Protein 1CKE (pdb70)

B-factor: mean 33.52, std 17.36, range [10.02, 99.0]

GO terms:
  GO:0097216 guanosine tetraphosphate binding (F, IDA)
  GO:0005829 cytosol (C, IDA)
  GO:0015949 nucleobase-containing small molecule interconversion (P, IDA)
  GO:0036430 CMP kinase activity (F, IDA)
  GO:0036431 dCMP kinase activity (F, IDA)
  GO:0010165 response to X-ray (P, IMP)

InterPro domains:
  IPR003136 Cytidylate kinase [MF_00238] (6-224)
  IPR003136 Cytidylate kinase [TIGR00017] (6-219)
  IPR011994 Cytidylate kinase domain [PF02224] (8-221)
  IPR011994 Cytidylate kinase domain [cd02020] (7-205)
  IPR027417 P-loop containing nucleoside triphosphate hydrolase [G3DSA:3.40.50.300] (1-227)
  IPR027417 P-loop containing nucleoside triphosphate hydrolase [SSF52540] (6-224)

Secondary structure (D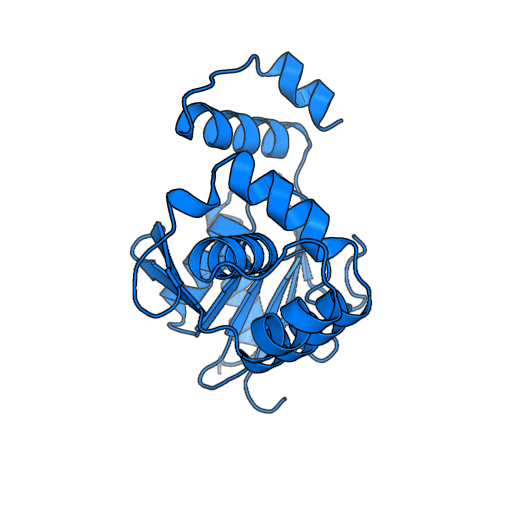SSP, 8-state):
--S-EEEEE--TTSSHHHHHHHHHHHHT-EEEEHHHHHHHHHHHHHHHT--TT-HHHHHHHHHT--EEEEEETTEEEEEETTEE-HHHHTSHHHHHHHHHHTT-HHHHHHHHHHHHTT--TT-EEEEESSIIIII-TT-SEEEEEE--HHHHHHHHHHHHHHHT----HHHHHHHH-----TTPEEEETTTS-HHHHHHHHHHHHHHHHS--

Radius of gyration: 17.31 Å; Cα contacts (8 Å, |Δi|>4): 361; chains: 1; bounding box: 52×32×46 Å

Organism: Escherichia coli (strain K12) (NCBI:txid83333)

Nearest PDB structures (foldseek):
  1cke-assembly1_A  TM=1.005E+00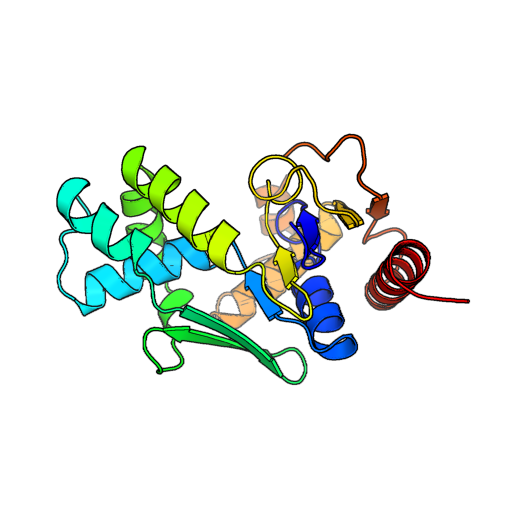  e=1.345E-40  Escherichia coli
  2fem-assembly1_A  TM=1.004E+00  e=5.948E-39  Escherichia coli
  4e22-assembly1_A  TM=9.828E-01  e=2.338E-33  Yersinia pseudotuberculosis YPIII
  1kdp-assembly1_A  TM=8.442E-01  e=4.313E-34  Escherichia coli
  2feo-assembly1_A  TM=8.405E-01  e=3.727E-31  Escherichia coli

Solvent-accessible surface area: 10949 Å² total; per-residue (Å²): 98,166,8,31,0,0,1,0,10,0,20,81,14,0,5,26,37,62,0,3,47,30,0,7,64,52,58,141,45,67,10,0,35,18,53,12,0,52,77,0,0,0,6,0,0,71,86,94,169,32,90,19,67,34,39,98,45,0,31,68,30,0,48,145,5,80,6,147,13,48,17,69,131,33,98,50,74,3,17,4,71,57,120,81,8,33,57,76,11,98,62,117,120,3,14,89,8,8,76,96,0,30,70,49,85,105,0,106,78,2,0,45,139,45,13,100,61,18,39,95,127,70,0,0,0,0,11,6,140,61,0,1,58,74,7,5,74,82,6,64,0,12,2,17,0,57,12,43,30,90,61,51,0,84,43,87,37,80,70,38,82,103,89,60,148,98,33,66,68,124,162,1,29,73,128,46,170,84,108,62,16,119,86,24,51,92,14,44,5,56,103,33,42,42,114,84,0,31,94,101,0,42,73,61,5,91,99,112,68,74,94,162

CATH classification: 3.40.50.300

Structure (mmCIF, N/CA/C/O backbone):
data_1CKE
#
_entry.id   1CKE
#
_cell.length_a   82.721
_cell.length_b   82.721
_cell.length_c   61.077
_cell.angle_alpha   90.00
_cell.angle_beta   90.00
_cell.angle_gamma   120.00
#
_symmetry.space_group_name_H-M   'P 63'
#
loop_
_entity.id
_entity.type
_entity.pdbx_description
1 polymer 'PROTEIN (CYTIDINE MONOPHOSPHATE KINASE)'
2 non-polymer 'SULFATE ION'
3 water water
#
loop_
_atom_site.group_PDB
_atom_site.id
_atom_site.type_symbol
_atom_site.label_atom_id
_atom_site.label_alt_id
_atom_site.label_comp_id
_atom_site.label_asym_id
_atom_site.label_entity_id
_atom_site.label_seq_id
_atom_site.pdbx_PDB_ins_code
_atom_site.Cartn_x
_atom_site.Cartn_y
_atom_site.Cartn_z
_atom_site.occupancy
_atom_site.B_iso_or_equiv
_atom_site.auth_seq_id
_atom_site.auth_comp_id
_atom_site.auth_asym_id
_atom_site.auth_atom_id
_atom_site.pdbx_PDB_model_num
ATOM 1 N N . ALA A 1 3 ? 3.493 28.579 48.985 1.00 83.65 3 ALA A N 1
ATOM 2 C CA . ALA A 1 3 ? 4.533 27.677 49.431 1.00 74.65 3 ALA A CA 1
ATOM 3 C C . ALA A 1 3 ? 4.451 26.418 50.382 1.00 69.65 3 ALA A C 1
ATOM 4 O O . ALA A 1 3 ? 3.468 25.718 50.614 1.00 71.4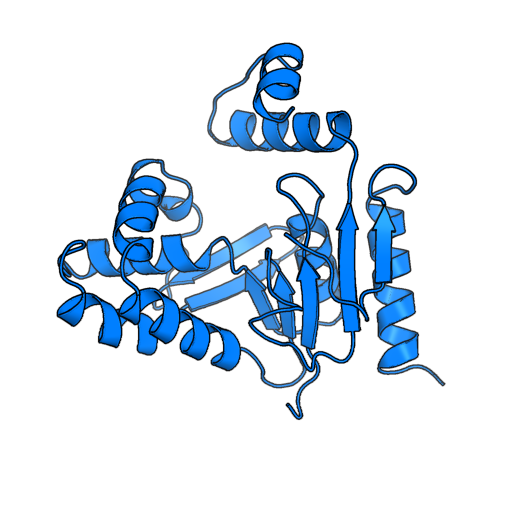2 3 ALA A O 1
ATOM 6 N N . ILE A 1 4 ? 5.719 25.928 50.142 1.00 63.51 4 ILE A N 1
ATOM 7 C CA . ILE A 1 4 ? 6.682 24.964 50.692 1.00 52.08 4 ILE A CA 1
ATOM 8 C C . ILE A 1 4 ? 7.190 24.307 49.411 1.00 36.56 4 ILE A C 1
ATOM 9 O O . ILE A 1 4 ? 8.331 24.506 49.092 1.00 31.28 4 ILE A O 1
ATOM 14 N N . ALA A 1 5 ? 6.299 23.691 48.623 1.00 25.96 5 ALA A N 1
ATOM 15 C CA . ALA A 1 5 ? 6.696 23.000 47.396 1.00 23.34 5 ALA A CA 1
ATOM 16 C C . ALA A 1 5 ? 7.165 24.024 46.325 1.00 19.70 5 ALA A C 1
ATOM 17 O O . ALA A 1 5 ? 6.578 25.112 46.198 1.00 22.86 5 ALA A O 1
ATOM 19 N N . PRO A 1 6 ? 8.304 23.780 45.655 1.00 22.55 6 PRO A N 1
ATOM 20 C CA . PRO A 1 6 ? 8.799 24.708 44.626 1.00 20.64 6 PRO A CA 1
ATOM 21 C C . PRO A 1 6 ? 7.940 24.764 43.386 1.00 24.38 6 PRO A C 1
ATOM 22 O O . PRO A 1 6 ? 7.373 23.763 42.959 1.00 27.52 6 PRO A O 1
ATOM 26 N N . VAL A 1 7 ? 7.807 25.965 42.866 1.00 22.40 7 VAL A N 1
ATOM 27 C CA . VAL A 1 7 ? 7.079 26.176 41.635 1.00 17.68 7 VAL A CA 1
ATOM 28 C C . VAL A 1 7 ? 8.012 26.923 40.658 1.00 20.10 7 VAL A C 1
ATOM 29 O O . VAL A 1 7 ? 8.730 27.878 41.043 1.00 17.91 7 VAL A O 1
ATOM 33 N N . ILE A 1 8 ? 8.039 26.471 39.408 1.00 15.90 8 ILE A N 1
ATOM 34 C CA . ILE A 1 8 ? 8.784 27.156 38.377 1.00 14.20 8 ILE A CA 1
ATOM 35 C C . ILE A 1 8 ? 7.665 27.713 37.466 1.00 14.87 8 ILE A C 1
ATOM 36 O O . ILE A 1 8 ? 6.810 26.949 37.021 1.00 14.26 8 ILE A O 1
ATOM 41 N N . THR A 1 9 ? 7.606 29.034 37.269 1.00 15.74 9 THR A N 1
ATOM 42 C CA . THR A 1 9 ? 6.559 29.665 36.411 1.00 15.22 9 THR A CA 1
ATOM 43 C C . THR A 1 9 ? 7.140 30.026 35.041 1.00 16.19 9 THR A C 1
ATOM 44 O O . THR A 1 9 ? 8.301 30.446 34.953 1.00 15.89 9 THR A O 1
ATOM 48 N N . ILE A 1 10 ? 6.346 29.852 33.986 1.00 12.68 10 ILE A N 1
ATOM 49 C CA . ILE A 1 10 ? 6.809 30.162 32.626 1.00 15.27 10 ILE A CA 1
ATOM 50 C C . ILE A 1 10 ? 5.704 30.978 32.009 1.00 15.33 10 ILE A C 1
ATOM 51 O O . ILE A 1 10 ? 4.638 30.441 31.723 1.00 16.71 10 ILE A O 1
ATOM 56 N N . ASP A 1 11 ? 5.995 32.266 31.793 1.00 16.08 11 ASP A N 1
ATOM 57 C CA . ASP A 1 11 ? 5.045 33.209 31.198 1.00 14.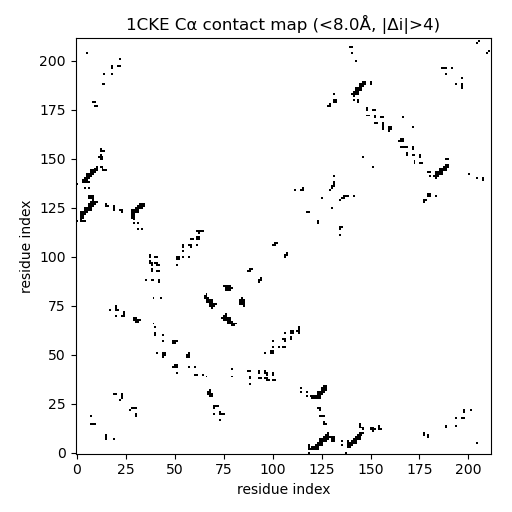24 11 ASP A CA 1
ATOM 58 C C . ASP A 1 11 ? 5.580 33.731 29.890 1.00 14.71 11 ASP A C 1
ATOM 59 O O . ASP A 1 11 ? 6.790 33.741 29.690 1.00 13.74 11 ASP A O 1
ATOM 64 N N . GLY A 1 12 ? 4.691 34.203 29.027 1.00 14.97 12 GLY A N 1
ATOM 65 C CA . GLY A 1 12 ? 5.156 34.727 27.767 1.00 16.41 12 GLY A CA 1
ATOM 66 C C . GLY A 1 12 ? 4.030 34.778 26.772 1.00 17.35 12 GLY A C 1
ATOM 67 O O . GLY A 1 12 ? 3.006 34.134 26.929 1.00 17.21 12 GLY A O 1
ATOM 68 N N . PRO A 1 13 ? 4.260 35.456 25.646 1.00 20.03 13 PRO A N 1
ATOM 69 C CA . PRO A 1 13 ? 3.194 35.541 24.655 1.00 20.23 13 PRO A CA 1
ATOM 70 C C . PRO A 1 13 ? 2.943 34.204 23.965 1.00 22.69 13 PRO A C 1
ATOM 71 O O . PRO A 1 13 ? 3.709 33.231 24.108 1.00 21.67 13 PRO A O 1
ATOM 75 N N . SER A 1 14 ? 1.840 34.194 23.202 1.00 28.49 14 SER A N 1
ATOM 76 C CA . SER A 1 14 ? 1.379 33.067 22.387 1.00 29.12 14 SER A CA 1
ATOM 77 C C . SER A 1 14 ? 2.402 32.749 21.303 1.00 19.54 14 SER A C 1
ATOM 78 O O . SER A 1 14 ? 2.891 33.661 20.637 1.00 24.58 14 SER A O 1
ATOM 81 N N . GLY A 1 15 ? 2.716 31.476 21.141 1.00 18.80 15 GLY A N 1
ATOM 82 C CA . GLY A 1 15 ? 3.667 31.091 20.104 1.00 23.03 15 GLY A CA 1
ATOM 83 C C . GLY A 1 15 ? 5.125 31.265 20.463 1.00 25.50 15 GLY A C 1
ATOM 84 O O . GLY A 1 15 ? 5.961 31.079 19.612 1.00 22.61 15 GLY A O 1
ATOM 85 N N . ALA A 1 16 ? 5.442 31.508 21.743 1.00 25.23 16 ALA A N 1
ATOM 86 C CA . ALA A 1 16 ? 6.837 31.666 22.173 1.00 20.75 16 ALA A CA 1
ATOM 87 C C . ALA A 1 16 ? 7.554 30.327 22.477 1.00 19.16 16 ALA A C 1
ATOM 88 O O . ALA A 1 16 ? 8.776 30.284 22.556 1.00 20.69 16 ALA A O 1
ATOM 90 N N . GLY A 1 17 ? 6.802 29.231 22.583 1.00 17.73 17 GLY A N 1
ATOM 91 C CA . GLY A 1 17 ? 7.421 27.953 22.863 1.00 16.47 17 GLY A CA 1
ATOM 92 C C . GLY A 1 17 ? 7.259 27.549 24.335 1.00 19.39 17 GLY A C 1
ATOM 93 O O . GLY A 1 17 ? 7.904 26.586 24.777 1.00 20.74 17 GLY A O 1
ATOM 94 N N . LYS A 1 18 ? 6.423 28.262 25.096 1.00 16.50 18 LYS A N 1
ATOM 95 C CA . LYS A 1 18 ? 6.227 27.907 26.503 1.00 15.44 18 LYS A CA 1
ATOM 96 C C . LYS A 1 18 ? 5.784 26.471 26.660 1.00 19.41 18 LYS A C 1
ATOM 97 O O . LYS A 1 18 ? 6.246 25.767 27.567 1.00 16.08 18 LYS A O 1
ATOM 103 N N . GLY A 1 19 ? 4.884 26.007 25.784 1.00 20.18 19 GLY A N 1
ATOM 104 C CA . GLY A 1 19 ? 4.396 24.641 25.891 1.00 21.87 19 GLY A CA 1
ATOM 105 C C . GLY A 1 19 ? 5.509 23.623 25.821 1.00 24.18 19 GLY A C 1
ATOM 106 O O . GLY A 1 19 ? 5.658 22.719 26.669 1.00 21.58 19 GLY A O 1
ATOM 107 N N . THR A 1 20 ? 6.338 23.800 24.800 1.00 21.39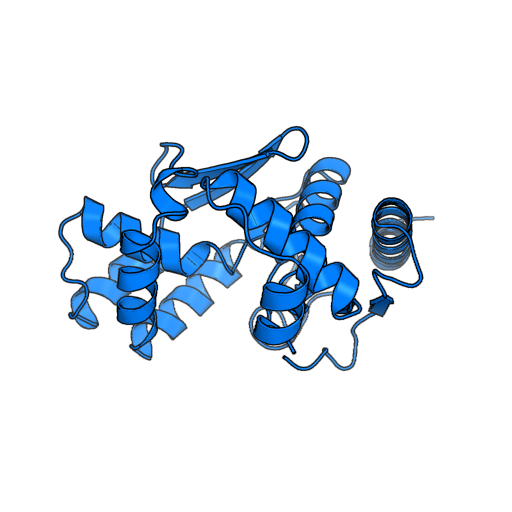 20 THR A N 1
ATOM 108 C CA . THR A 1 20 ? 7.453 22.907 24.579 1.00 23.53 20 THR A CA 1
ATOM 109 C C . THR A 1 20 ? 8.380 22.873 25.824 1.00 21.27 20 THR A C 1
ATOM 110 O O . THR A 1 20 ? 8.699 21.782 26.347 1.00 21.89 20 THR A O 1
ATOM 114 N N . LEU A 1 21 ? 8.709 24.068 26.330 1.00 20.53 21 LEU A N 1
ATOM 115 C CA . LEU A 1 21 ? 9.606 24.246 27.493 1.00 21.42 21 LEU A CA 1
ATOM 116 C C . LEU A 1 21 ? 8.999 23.583 28.715 1.00 18.23 21 LEU A C 1
ATOM 117 O O . LEU A 1 21 ? 9.663 22.811 29.378 1.00 22.66 21 LEU A O 1
ATOM 122 N N . CYS A 1 22 ? 7.760 23.930 29.012 1.00 18.71 22 CYS A N 1
ATOM 123 C CA . CYS A 1 22 ? 7.062 23.411 30.157 1.00 20.89 22 CYS A CA 1
ATOM 124 C C . CYS A 1 22 ? 6.997 21.892 30.104 1.00 24.14 22 CYS A C 1
ATOM 125 O O . CYS A 1 22 ? 7.287 21.220 31.111 1.00 21.17 22 CYS A O 1
ATOM 128 N N . LYS A 1 23 ? 6.731 21.317 28.934 1.00 23.48 23 LYS A N 1
ATOM 129 C CA . LYS A 1 23 ? 6.712 19.840 28.849 1.00 26.91 23 LYS A CA 1
ATOM 130 C C . LYS A 1 23 ? 8.096 19.235 29.073 1.00 22.78 23 LYS A C 1
ATOM 131 O O . LYS A 1 23 ? 8.221 18.262 29.813 1.00 23.65 23 LYS A O 1
ATOM 137 N N . ALA A 1 24 ? 9.132 19.814 28.471 1.00 22.44 24 ALA A N 1
ATOM 138 C CA . ALA A 1 24 ? 10.506 19.305 28.664 1.00 22.79 24 ALA A CA 1
ATOM 139 C C . ALA A 1 24 ? 10.944 19.366 30.132 1.00 23.65 24 ALA A C 1
ATOM 140 O O . ALA A 1 24 ? 11.533 18.435 30.646 1.00 21.38 24 ALA A O 1
ATOM 142 N N . MET A 1 25 ? 10.625 20.454 30.819 1.00 23.41 25 MET A N 1
ATOM 143 C CA . MET A 1 25 ? 10.994 20.599 32.234 1.00 19.98 25 MET A CA 1
ATOM 144 C C . MET A 1 25 ? 10.221 19.678 33.150 1.00 19.15 25 MET A C 1
ATOM 145 O O . MET A 1 25 ? 10.782 19.101 34.070 1.00 23.49 25 MET A O 1
ATOM 150 N N . ALA A 1 26 ? 8.936 19.498 32.910 1.00 18.44 26 ALA A N 1
ATOM 151 C CA . ALA A 1 26 ? 8.167 18.598 33.749 1.00 20.33 26 ALA A CA 1
ATOM 152 C C . ALA A 1 26 ? 8.642 17.132 33.553 1.00 23.67 26 ALA A C 1
ATOM 153 O O . ALA A 1 26 ? 8.650 16.338 34.505 1.00 23.16 26 ALA A O 1
ATOM 155 N N . GLU A 1 27 ? 9.058 16.778 32.339 1.00 23.10 27 GLU A N 1
ATOM 156 C CA . GLU A 1 27 ? 9.526 15.420 32.077 1.00 25.28 27 GLU A CA 1
ATOM 157 C C . GLU A 1 27 ? 10.925 15.193 32.668 1.00 27.26 27 GLU A C 1
ATOM 158 O O . GLU A 1 27 ? 11.149 14.182 33.335 1.00 30.20 27 GLU A O 1
ATOM 164 N N . ALA A 1 28 ? 11.822 16.158 32.469 1.00 25.04 28 ALA A N 1
ATOM 165 C CA . ALA A 1 28 ? 13.179 16.125 33.020 1.00 28.03 28 ALA A CA 1
ATOM 166 C C . ALA A 1 28 ? 13.155 16.018 34.573 1.00 31.09 28 ALA A C 1
ATOM 167 O O . ALA A 1 28 ? 13.777 15.136 35.173 1.00 34.44 28 ALA A O 1
ATOM 169 N N . LEU A 1 29 ? 12.349 16.834 35.228 1.00 28.29 29 LEU A N 1
ATOM 170 C CA . LEU A 1 29 ? 12.365 16.829 36.669 1.00 27.23 29 LEU A CA 1
ATOM 171 C C . LEU A 1 29 ? 11.413 15.895 37.297 1.00 27.35 29 LEU A C 1
ATOM 172 O O . LEU A 1 29 ? 11.475 15.684 38.509 1.00 25.72 29 LEU A O 1
ATOM 177 N N . GLN A 1 30 ? 10.493 15.402 36.478 1.00 24.13 30 GLN A N 1
ATOM 178 C CA . GLN A 1 30 ? 9.408 14.562 36.919 1.00 30.58 30 GLN A CA 1
ATOM 179 C C . GLN A 1 30 ? 8.550 15.251 37.990 1.00 29.64 30 GLN A C 1
ATOM 180 O O . GLN A 1 30 ? 8.161 14.625 39.002 1.00 28.53 30 GLN A O 1
ATOM 186 N N . TRP A 1 31 ? 8.142 16.499 37.710 1.00 24.23 31 TRP A N 1
ATOM 187 C CA . TRP A 1 31 ? 7.290 17.296 38.625 1.00 22.60 31 TRP A CA 1
ATOM 188 C C . TRP A 1 31 ? 5.864 17.411 38.077 1.00 22.22 31 TRP A C 1
ATOM 189 O O . TRP A 1 31 ? 5.582 17.012 36.965 1.00 25.31 31 TRP A O 1
ATOM 200 N N . HIS A 1 32 ? 4.968 17.987 38.841 1.00 19.85 32 HIS A N 1
ATOM 201 C CA . HIS A 1 32 ? 3.621 18.129 38.366 1.00 21.16 32 HIS A CA 1
ATOM 202 C C . HIS A 1 32 ? 3.588 19.219 37.324 1.00 20.59 32 HIS A C 1
ATOM 203 O O . HIS A 1 32 ? 4.435 20.102 37.332 1.00 18.83 32 HIS A O 1
ATOM 210 N N . LEU A 1 33 ? 2.550 19.202 36.489 1.00 21.25 33 LEU A N 1
ATOM 211 C CA . LEU A 1 33 ? 2.417 20.187 35.391 1.00 25.13 33 LEU A CA 1
ATOM 212 C C . LEU A 1 33 ? 1.076 20.932 35.381 1.00 18.12 33 LEU A C 1
ATOM 213 O O . LEU A 1 33 ? 0.021 20.296 35.611 1.00 15.98 33 LEU A O 1
ATOM 218 N N . LEU A 1 34 ? 1.096 22.252 35.176 1.00 13.07 34 LEU A N 1
ATOM 219 C CA . LEU A 1 34 ? -0.185 22.987 35.070 1.00 16.15 34 LEU A CA 1
ATOM 220 C C . LEU A 1 34 ? -0.132 23.880 33.789 1.00 16.54 34 LEU A C 1
ATOM 221 O O . LEU A 1 34 ? 0.796 24.696 33.601 1.00 13.57 34 LEU A O 1
ATOM 226 N N . ASP A 1 35 ? -1.146 23.738 32.938 1.00 18.30 35 ASP A N 1
ATOM 227 C CA . ASP A 1 35 ? -1.237 24.556 31.735 1.00 19.67 35 ASP A CA 1
ATOM 228 C C . ASP A 1 35 ? -2.419 25.480 31.960 1.00 19.82 35 ASP A C 1
ATOM 229 O O . ASP A 1 35 ? -3.574 25.061 31.782 1.00 17.33 35 ASP A O 1
ATOM 234 N N . SER A 1 36 ? -2.165 26.725 32.333 1.00 15.86 36 SER A N 1
ATOM 235 C CA . SER A 1 36 ? -3.257 27.596 32.615 1.00 15.69 36 SER A CA 1
ATOM 236 C C . SER A 1 36 ? -4.119 27.926 31.394 1.00 21.20 36 SER A C 1
ATOM 237 O O . SER A 1 36 ? -5.326 28.231 31.543 1.00 18.57 36 SER A O 1
ATOM 240 N N . GLY A 1 37 ? -3.515 27.864 30.199 1.00 21.96 37 GLY A N 1
ATOM 241 C CA . GLY A 1 37 ? -4.274 28.149 28.985 1.00 22.71 37 GLY A CA 1
ATOM 242 C C . GLY A 1 37 ? -5.366 27.104 28.751 1.00 25.87 37 GLY A C 1
ATOM 243 O O . GLY A 1 37 ? -6.488 27.467 28.375 1.00 35.95 37 GLY A O 1
ATOM 244 N N . ALA A 1 38 ? -5.075 25.836 29.052 1.00 17.65 38 ALA A N 1
ATOM 245 C CA . ALA A 1 38 ? -6.004 24.743 28.863 1.00 20.19 38 ALA A CA 1
ATOM 246 C C . ALA A 1 38 ? -7.135 24.730 29.908 1.00 31.73 38 ALA A C 1
ATOM 247 O O . ALA A 1 38 ? -8.272 24.282 29.592 1.00 25.01 38 ALA A O 1
ATOM 249 N N . ILE A 1 39 ? -6.844 25.271 31.118 1.00 35.38 39 ILE A N 1
ATOM 250 C CA . ILE A 1 39 ? -7.779 25.338 32.274 1.00 29.54 39 ILE A CA 1
ATOM 251 C C . ILE A 1 39 ? -9.217 25.824 32.029 1.00 22.51 39 ILE A C 1
ATOM 252 O O . ILE A 1 39 ? -10.183 25.196 32.548 1.00 21.71 39 ILE A O 1
ATOM 257 N N . TYR A 1 40 ? -9.391 26.936 31.303 1.00 21.67 40 TYR A N 1
ATOM 258 C CA . TYR A 1 40 ? -10.741 27.428 31.020 1.00 24.95 40 TYR A CA 1
ATOM 259 C C . TYR A 1 40 ? -11.512 26.542 30.045 1.00 22.47 40 TYR A C 1
ATOM 260 O O . TYR A 1 40 ? -12.738 26.447 30.141 1.00 18.21 40 TYR A O 1
ATOM 269 N N . ARG A 1 41 ? -10.786 25.921 29.103 1.00 21.60 41 ARG A N 1
ATOM 270 C CA . ARG A 1 41 ? -11.387 24.993 28.145 1.00 18.91 41 ARG A CA 1
ATOM 271 C C . ARG A 1 41 ? -11.818 23.709 28.849 1.00 16.92 41 ARG A C 1
ATOM 272 O O . ARG A 1 41 ? -12.868 23.134 28.535 1.00 16.51 41 ARG A O 1
ATOM 280 N N . VAL A 1 42 ? -11.018 23.257 29.807 1.00 15.13 42 VAL A N 1
ATOM 281 C CA . VAL A 1 42 ? -11.396 22.070 30.539 1.00 14.29 42 VAL A CA 1
ATOM 282 C C . VAL A 1 42 ? -12.669 22.376 31.335 1.00 13.74 42 VAL A C 1
ATOM 283 O O . VAL A 1 42 ? -13.557 21.552 31.414 1.00 16.18 42 VAL A O 1
ATOM 287 N N . LEU A 1 43 ? -12.729 23.523 31.997 1.00 14.67 43 LEU A N 1
ATOM 288 C CA . LEU A 1 43 ? -13.933 23.907 32.743 1.00 13.18 43 LEU A CA 1
ATOM 289 C C . LEU A 1 43 ? -15.164 23.925 31.819 1.00 15.39 43 LEU A C 1
ATOM 290 O O . LEU A 1 43 ? -16.221 23.449 32.202 1.00 14.42 43 LEU A O 1
ATOM 295 N N . ALA A 1 44 ? -15.059 24.576 30.656 1.00 16.07 44 ALA A N 1
ATOM 296 C CA . ALA A 1 44 ? -16.174 24.661 29.691 1.00 17.59 44 ALA A CA 1
ATOM 297 C C . ALA A 1 44 ? -16.583 23.225 29.289 1.00 15.68 44 ALA A C 1
ATOM 298 O O . ALA A 1 44 ? -17.764 22.936 29.209 1.00 18.38 44 ALA A O 1
ATOM 300 N N . LEU A 1 45 ? -15.628 22.308 29.115 1.00 19.87 45 LEU A N 1
ATOM 301 C CA . LEU A 1 45 ? -15.970 20.934 28.716 1.00 18.68 45 LEU A CA 1
ATOM 302 C C . LEU A 1 45 ? -16.681 20.195 29.803 1.00 20.19 45 LEU A C 1
ATOM 303 O O . LEU A 1 45 ? -17.648 19.480 29.543 1.00 20.04 45 LEU A O 1
ATOM 308 N N . ALA A 1 46 ? -16.214 20.353 31.030 1.00 19.31 46 ALA A N 1
ATOM 309 C CA . ALA A 1 46 ? -16.885 19.715 32.168 1.00 20.85 46 ALA A CA 1
ATOM 310 C C . ALA A 1 46 ? -18.356 20.224 32.237 1.00 21.41 46 ALA A C 1
ATOM 311 O O . ALA A 1 46 ? -19.274 19.417 32.452 1.00 22.61 46 ALA A O 1
ATOM 313 N N . ALA A 1 47 ? -18.580 21.537 32.064 1.00 16.44 47 ALA A N 1
ATOM 314 C CA . ALA A 1 47 ? -19.928 22.091 32.105 1.00 18.80 47 ALA A CA 1
ATOM 315 C C . ALA A 1 47 ? -20.832 21.418 31.022 1.00 25.43 47 ALA A C 1
ATOM 316 O O . ALA A 1 47 ? -21.917 20.890 31.338 1.00 22.02 47 ALA A O 1
ATOM 318 N N . LEU A 1 48 ? -20.300 21.333 29.795 1.00 23.62 48 LEU A N 1
ATOM 319 C CA . LEU A 1 48 ? -20.982 20.716 28.659 1.00 23.38 48 LEU A CA 1
ATOM 320 C C . LEU A 1 48 ? -21.270 19.287 28.996 1.00 23.21 48 LEU A C 1
ATOM 321 O O . LEU A 1 48 ? -22.418 18.851 28.847 1.00 26.10 48 LEU A O 1
ATOM 326 N N . HIS A 1 49 ? -20.273 18.588 29.550 1.00 21.41 49 HIS A N 1
ATOM 327 C CA . HIS A 1 49 ? -20.437 17.192 29.924 1.00 24.26 49 HIS A CA 1
ATOM 328 C C . HIS A 1 49 ? -21.471 16.969 31.011 1.00 32.67 49 HIS A C 1
ATOM 329 O O . HIS A 1 49 ? -22.218 15.978 30.945 1.00 30.74 49 HIS A O 1
ATOM 336 N N . HIS A 1 50 ? -21.548 17.880 31.987 1.00 26.50 50 HIS A N 1
ATOM 337 C CA . HIS A 1 50 ? -22.474 17.713 33.107 1.00 26.96 50 HIS A CA 1
ATOM 338 C C . HIS A 1 50 ? -23.804 18.410 32.953 1.00 23.99 50 HIS A C 1
ATOM 339 O O . HIS A 1 50 ? -24.701 18.216 33.739 1.00 27.39 50 HIS A O 1
ATOM 346 N N . HIS A 1 51 ? -23.949 19.158 31.884 1.00 26.07 51 HIS A N 1
ATOM 347 C CA . HIS A 1 51 ? -25.151 19.914 31.593 1.00 28.87 51 HIS A CA 1
ATOM 348 C C . HIS A 1 51 ? -25.309 21.069 32.552 1.00 31.46 51 HIS A C 1
ATOM 349 O O . HIS A 1 51 ? -26.428 21.365 32.971 1.00 30.59 51 HIS A O 1
ATOM 356 N N . VAL A 1 52 ? -24.187 21.680 32.950 1.00 25.50 52 VAL A N 1
ATOM 357 C CA . VAL A 1 52 ? -24.215 22.869 33.815 1.00 22.73 52 VAL A CA 1
ATOM 358 C C . VAL A 1 52 ? -24.348 24.055 32.819 1.00 30.83 52 VAL A C 1
ATOM 359 O O . VAL A 1 52 ? -23.619 24.126 31.803 1.00 31.18 52 VAL A O 1
ATOM 363 N N . ASP A 1 53 ? -25.278 24.965 33.115 1.00 28.10 53 ASP A N 1
ATOM 364 C CA . ASP A 1 53 ? -25.545 26.106 32.292 1.00 25.09 53 ASP A CA 1
ATOM 365 C C . ASP A 1 53 ? -24.378 27.089 32.297 1.00 28.20 53 ASP A C 1
ATOM 366 O O . ASP A 1 53 ? -23.985 27.668 33.306 1.00 28.51 53 ASP A O 1
ATOM 371 N N . VAL A 1 54 ? -23.803 27.217 31.113 1.00 26.76 54 VAL A N 1
ATOM 372 C CA . VAL A 1 54 ? -22.653 28.058 30.796 1.00 27.81 54 VAL A CA 1
ATOM 373 C C . VAL A 1 54 ? -22.819 29.561 31.134 1.00 26.79 54 VAL A C 1
ATOM 374 O O . VAL A 1 54 ? -21.832 30.306 31.283 1.00 29.58 54 VAL A O 1
ATOM 378 N N . ALA A 1 55 ? -24.077 29.993 31.236 1.00 27.70 55 ALA A N 1
ATOM 379 C CA . ALA A 1 55 ? -24.447 31.381 31.544 1.00 28.75 55 ALA A CA 1
ATOM 380 C C . ALA A 1 55 ? -24.783 31.618 32.998 1.00 29.52 55 ALA A C 1
ATOM 381 O O . ALA A 1 55 ? -25.217 32.700 33.377 1.00 28.63 55 ALA A O 1
ATOM 383 N N . SER A 1 56 ? -24.730 30.557 33.782 1.00 29.60 56 SER A N 1
ATOM 384 C CA . SER A 1 56 ? -25.028 30.671 35.192 1.00 27.83 56 SER A CA 1
ATOM 385 C C . SER A 1 56 ? -23.763 30.743 36.056 1.00 23.06 56 SER A C 1
ATOM 386 O O . SER A 1 56 ? -23.159 29.719 36.337 1.00 21.44 56 SER A O 1
ATOM 389 N N . GLU A 1 57 ? -23.396 31.932 36.518 1.00 24.67 57 GLU A N 1
ATOM 390 C CA . GLU A 1 57 ? -22.222 32.065 37.384 1.00 19.69 57 GLU A CA 1
ATOM 391 C C . GLU A 1 57 ? -22.353 31.217 38.667 1.00 19.44 57 GLU A C 1
ATOM 392 O O . GLU A 1 57 ? -21.409 30.552 39.081 1.00 20.00 57 GLU A O 1
ATOM 398 N N . ASP A 1 58 ? -23.552 31.178 39.248 1.00 20.18 58 ASP A N 1
ATOM 399 C CA . ASP A 1 58 ? -23.785 30.409 40.488 1.00 21.60 58 ASP A CA 1
ATOM 400 C C . ASP A 1 58 ? -23.582 28.922 40.365 1.00 22.04 58 ASP A C 1
ATOM 401 O O . ASP A 1 58 ? -23.058 28.314 41.291 1.00 23.12 58 ASP A O 1
ATOM 406 N N . ALA A 1 59 ? -23.954 28.344 39.213 1.00 19.98 59 ALA A N 1
ATOM 407 C CA . ALA A 1 59 ? -23.766 26.902 38.937 1.00 20.41 59 ALA A CA 1
ATOM 408 C C . ALA A 1 59 ? -22.292 26.561 38.550 1.00 19.11 59 ALA A C 1
ATOM 409 O O . ALA A 1 59 ? -21.771 25.492 38.896 1.00 21.84 59 ALA A O 1
ATOM 411 N N . LEU A 1 60 ? -21.611 27.500 37.904 1.00 16.27 60 LEU A N 1
ATOM 412 C CA . LEU A 1 60 ? -20.242 27.299 37.482 1.00 15.05 60 LEU A CA 1
ATOM 413 C C . LEU A 1 60 ? -19.195 27.389 38.586 1.00 17.00 60 LEU A C 1
ATOM 414 O O . LEU A 1 60 ? -18.182 26.734 38.482 1.00 20.23 60 LEU A O 1
ATOM 419 N N . VAL A 1 61 ? -19.417 28.174 39.640 1.00 17.96 61 VAL A N 1
ATOM 420 C CA . VAL A 1 61 ? -18.433 28.318 40.741 1.00 16.17 61 VAL A CA 1
ATOM 421 C C . VAL A 1 61 ? -18.040 26.982 41.465 1.00 15.63 61 VAL A C 1
ATOM 422 O O . VAL A 1 61 ? -16.856 26.640 41.575 1.00 14.85 61 VAL A O 1
ATOM 426 N N . PRO A 1 62 ? -19.026 26.185 41.921 1.00 17.99 62 PRO A N 1
ATOM 427 C CA . PRO A 1 62 ? -18.703 24.920 42.599 1.00 16.32 62 PRO A CA 1
ATOM 428 C C . PRO A 1 62 ? -18.025 23.987 41.597 1.00 17.15 62 PRO A C 1
ATOM 429 O O . PRO A 1 62 ? -17.148 23.207 41.950 1.00 20.36 62 PRO A O 1
ATOM 433 N N . LEU A 1 63 ? -18.467 24.023 40.345 1.00 16.99 63 LEU A N 1
ATOM 434 C CA . LEU A 1 63 ? -17.860 23.173 39.330 1.00 18.74 63 LEU A CA 1
ATOM 435 C C . LEU A 1 63 ? -16.376 23.531 39.210 1.00 17.15 63 LEU A C 1
ATOM 436 O O . LEU A 1 63 ? -15.533 22.659 39.258 1.00 17.90 63 LEU A O 1
ATOM 441 N N . ALA A 1 64 ? -16.067 24.819 39.083 1.00 19.66 64 ALA A N 1
ATOM 442 C CA . ALA A 1 64 ? -14.690 25.299 38.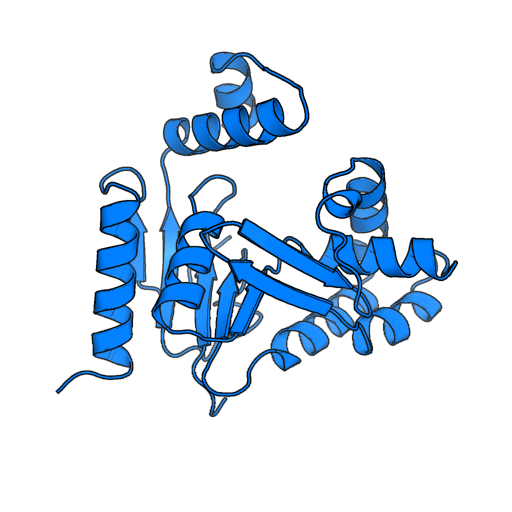980 1.00 17.01 64 ALA A CA 1
ATOM 443 C C . ALA A 1 64 ? -13.872 24.936 40.238 1.00 19.59 64 ALA A C 1
ATOM 444 O O . ALA A 1 64 ? -12.751 24.458 40.147 1.00 16.72 64 ALA A O 1
ATOM 446 N N . SER A 1 65 ? -14.424 25.189 41.421 1.00 19.00 65 SER A N 1
ATOM 447 C CA . SER A 1 65 ? -13.659 24.912 42.633 1.00 23.30 65 SER A CA 1
ATOM 448 C C . SER A 1 65 ? -13.326 23.448 42.871 1.00 22.75 65 SER A C 1
ATOM 449 O O . SER A 1 65 ? -12.314 23.140 43.487 1.00 23.25 65 SER A O 1
ATOM 452 N N . HIS A 1 66 ? -14.125 22.541 42.319 1.00 20.64 66 HIS A N 1
ATOM 453 C CA . HIS A 1 66 ? -13.898 21.093 42.454 1.00 28.69 66 HIS A CA 1
ATOM 454 C C . HIS A 1 66 ? -13.359 20.387 41.202 1.00 25.43 66 HIS A C 1
ATOM 455 O O . HIS A 1 66 ? -13.266 19.175 41.196 1.00 25.09 66 HIS A O 1
ATOM 462 N N . LEU A 1 67 ? -12.893 21.148 40.215 1.00 22.94 67 LEU A N 1
ATOM 463 C CA . LEU A 1 67 ? -12.441 20.609 38.947 1.00 18.72 67 LEU A CA 1
ATOM 464 C C . LEU A 1 67 ? -11.424 19.497 39.069 1.00 23.85 67 LEU A C 1
ATOM 465 O O . LEU A 1 67 ? -10.302 19.681 39.569 1.00 24.13 67 LEU A O 1
ATOM 470 N N . ASP A 1 68 ? -11.782 18.349 38.510 1.00 23.73 68 ASP A N 1
ATOM 471 C CA . ASP A 1 68 ? -10.914 17.187 38.545 1.00 23.26 68 ASP A CA 1
ATOM 472 C C . ASP A 1 68 ? -10.135 17.045 37.253 1.00 24.32 68 ASP A C 1
ATOM 473 O O . ASP A 1 68 ? -10.594 16.307 36.372 1.00 25.32 68 ASP A O 1
ATOM 478 N N . VAL A 1 69 ? -8.965 17.713 37.159 1.00 24.49 69 VAL A N 1
ATOM 479 C CA . VAL A 1 69 ? -8.116 17.663 35.955 1.00 22.36 69 VAL A CA 1
ATOM 480 C C . VAL A 1 69 ? -6.696 17.426 36.326 1.00 20.68 69 VAL A C 1
ATOM 481 O O . VAL A 1 69 ? -6.246 17.982 37.322 1.00 22.35 69 VAL A O 1
ATOM 485 N N . ARG A 1 70 ? -5.953 16.789 35.427 1.00 19.42 70 ARG A N 1
ATOM 486 C CA . ARG A 1 70 ? -4.503 16.633 35.562 1.00 24.40 70 ARG A CA 1
ATOM 487 C C . ARG A 1 70 ? -3.860 16.663 34.176 1.00 22.85 70 ARG A C 1
ATOM 488 O O . ARG A 1 70 ? -4.513 16.344 33.177 1.00 22.37 70 ARG A O 1
ATOM 496 N N . PHE A 1 71 ? -2.644 17.185 34.110 1.00 18.57 71 PHE A N 1
ATOM 497 C CA . PHE A 1 71 ? -1.872 17.296 32.874 1.00 20.44 71 PHE A CA 1
ATOM 498 C C . PHE A 1 71 ? -0.650 16.406 32.943 1.00 26.14 71 PHE A C 1
ATOM 499 O O . PHE A 1 71 ? 0.152 16.488 33.878 1.00 24.93 71 PHE A O 1
ATOM 507 N N . VAL A 1 72 ? -0.540 15.521 31.960 1.00 26.17 72 VAL A N 1
ATOM 508 C CA . VAL A 1 72 ? 0.556 14.574 31.889 1.00 27.10 72 VAL A CA 1
ATOM 509 C C . VAL A 1 72 ? 1.276 14.729 30.538 1.00 25.68 72 VAL A C 1
ATOM 510 O O . VAL A 1 72 ? 0.664 14.757 29.487 1.00 27.07 72 VAL A O 1
ATOM 514 N N . SER A 1 73 ? 2.587 14.840 30.586 1.00 24.33 73 SER A N 1
ATOM 515 C CA . SER A 1 73 ? 3.384 14.972 29.388 1.00 32.77 73 SER A CA 1
ATOM 516 C C . SER A 1 73 ? 4.262 13.720 29.205 1.00 37.49 73 SER A C 1
ATOM 517 O O . SER A 1 73 ? 4.990 13.325 30.134 1.00 35.83 73 SER A O 1
ATOM 520 N N . THR A 1 74 ? 4.112 13.029 28.073 1.00 40.35 74 THR A N 1
ATOM 521 C CA . THR A 1 74 ? 4.910 11.809 27.787 1.00 46.76 74 THR A CA 1
ATOM 522 C C . THR A 1 74 ? 5.567 11.984 26.445 1.00 42.04 74 THR A C 1
ATOM 523 O O . THR A 1 74 ? 4.883 12.038 25.443 1.00 41.02 74 THR A O 1
ATOM 527 N N . ASN A 1 75 ? 6.882 12.033 26.414 1.00 45.38 75 ASN A N 1
ATOM 528 C CA . ASN A 1 75 ? 7.584 12.227 25.153 1.00 57.56 75 ASN A CA 1
ATOM 529 C C . ASN A 1 75 ? 7.129 13.504 24.448 1.00 51.47 75 ASN A C 1
ATOM 530 O O . ASN A 1 75 ? 7.026 13.509 23.212 1.00 50.23 75 ASN A O 1
ATOM 535 N N . GLY A 1 76 ? 6.749 14.545 25.183 1.00 44.06 76 GLY A N 1
ATOM 536 C CA . GLY A 1 76 ? 6.337 15.774 24.512 1.00 41.60 76 GLY A CA 1
ATOM 537 C C . GLY A 1 76 ? 4.879 15.815 24.074 1.00 39.45 76 GLY A C 1
ATOM 538 O O . GLY A 1 76 ? 4.431 16.725 23.362 1.00 36.74 76 GLY A O 1
ATOM 539 N N . ASN A 1 77 ? 4.146 14.796 24.490 1.00 41.88 77 ASN A N 1
ATOM 540 C CA . ASN A 1 77 ? 2.730 14.694 24.196 1.00 48.07 77 ASN A CA 1
ATOM 541 C C . ASN A 1 77 ? 1.971 14.957 25.497 1.00 42.45 77 ASN A C 1
ATOM 542 O O . ASN A 1 77 ? 2.221 14.316 26.518 1.00 41.39 77 ASN A O 1
ATOM 547 N N . LEU A 1 78 ? 1.125 15.979 25.472 1.00 35.70 78 LEU A N 1
ATOM 548 C CA . LEU A 1 78 ? 0.325 16.367 26.633 1.00 31.19 78 LEU A CA 1
ATOM 549 C C . LEU A 1 78 ? -1.028 15.640 26.688 1.00 31.51 78 LEU A C 1
ATOM 550 O O . LEU A 1 78 ? -1.782 15.631 25.711 1.00 36.03 78 LEU A O 1
ATOM 555 N N . GLU A 1 79 ? -1.327 14.942 27.763 1.00 28.38 79 GLU A N 1
ATOM 556 C CA . GLU A 1 79 ? -2.635 14.328 27.878 1.00 26.29 79 GLU A CA 1
ATOM 557 C C . GLU A 1 79 ? -3.366 15.200 28.897 1.00 28.05 79 GLU A C 1
ATOM 558 O O . GLU A 1 79 ? -2.782 15.540 29.943 1.00 21.97 79 GLU A O 1
ATOM 564 N N . VAL A 1 80 ? -4.619 15.571 28.603 1.00 25.41 80 VAL A N 1
ATOM 565 C CA . VAL A 1 80 ? -5.452 16.382 29.507 1.00 19.69 80 VAL A CA 1
ATOM 566 C C . VAL A 1 80 ? -6.528 15.440 30.006 1.00 21.42 80 VAL A C 1
ATOM 567 O O . VAL A 1 80 ? -7.471 15.137 29.287 1.00 20.59 80 VAL A O 1
ATOM 571 N N . ILE A 1 81 ? -6.365 14.968 31.247 1.00 22.99 81 ILE A N 1
ATOM 572 C CA . ILE A 1 81 ? -7.291 14.025 31.866 1.00 23.17 81 ILE A CA 1
ATOM 573 C C . ILE A 1 81 ? -8.402 14.698 32.715 1.00 24.91 81 ILE A C 1
ATOM 574 O O . ILE A 1 81 ? -8.136 15.231 33.809 1.00 24.90 81 ILE A O 1
ATOM 579 N N . LEU A 1 82 ? -9.635 14.688 32.209 1.00 19.19 82 LEU A N 1
ATOM 580 C CA . LEU A 1 82 ? -10.763 15.271 32.925 1.00 21.24 82 LEU A CA 1
ATOM 581 C C . LEU A 1 82 ? -11.599 14.136 33.509 1.00 28.82 82 LEU A C 1
ATOM 582 O O . LEU A 1 82 ? -12.108 13.288 32.762 1.00 24.57 82 LEU A O 1
ATOM 587 N N . GLU A 1 83 ? -11.702 14.117 34.845 1.00 27.47 83 GLU A N 1
ATOM 588 C CA . GLU A 1 83 ? -12.443 13.092 35.578 1.00 27.91 83 GLU A CA 1
ATOM 589 C C . GLU A 1 83 ? -12.017 11.710 35.078 1.00 32.63 83 GLU A C 1
ATOM 590 O O . GLU A 1 83 ? -12.852 10.857 34.741 1.00 32.66 83 GLU A O 1
ATOM 596 N N . GLY A 1 84 ? -10.701 11.526 34.962 1.00 32.31 84 GLY A N 1
ATOM 597 C CA . GLY A 1 84 ? -10.180 10.263 34.504 1.00 34.10 84 GLY A CA 1
ATOM 598 C C . GLY A 1 84 ? -10.102 9.932 33.021 1.00 36.38 84 GLY A C 1
ATOM 599 O O . GLY A 1 84 ? -9.416 8.972 32.699 1.00 40.44 84 GLY A O 1
ATOM 600 N N . GLU A 1 85 ? -10.742 10.667 32.114 1.00 38.04 85 GLU A N 1
ATOM 601 C CA . GLU A 1 85 ? -10.624 10.321 30.690 1.00 40.48 85 GLU A CA 1
ATOM 602 C C . GLU A 1 85 ? -9.782 11.350 29.949 1.00 35.57 85 GLU A C 1
ATOM 603 O O . GLU A 1 85 ? -9.847 12.531 30.296 1.00 29.04 85 GLU A O 1
ATOM 609 N N . ASP A 1 86 ? -8.966 10.934 28.964 1.00 32.68 86 ASP A N 1
ATOM 610 C CA . ASP A 1 86 ? -8.180 11.912 28.204 1.00 33.36 86 ASP A CA 1
ATOM 611 C C . ASP A 1 86 ? -9.133 12.661 27.253 1.00 32.55 86 ASP A C 1
ATOM 612 O O . ASP A 1 86 ? -9.954 12.054 26.565 1.00 33.26 86 ASP A O 1
ATOM 617 N N . VAL A 1 87 ? -9.058 13.987 27.284 1.00 25.45 87 VAL A N 1
ATOM 618 C CA . VAL A 1 87 ? -9.919 14.833 26.501 1.00 20.01 87 VAL A CA 1
ATOM 619 C C . VAL A 1 87 ? -9.078 15.809 25.719 1.00 18.95 87 VAL A C 1
ATOM 620 O O . VAL A 1 87 ? -9.544 16.902 25.334 1.00 22.31 87 VAL A O 1
ATOM 624 N N . SER A 1 88 ? -7.831 15.467 25.464 1.00 22.39 88 SER A N 1
ATOM 625 C CA . SER A 1 88 ? -7.001 16.419 24.738 1.00 23.20 88 SER A CA 1
ATOM 626 C C . SER A 1 88 ? -7.539 16.835 23.388 1.00 23.16 88 SER A C 1
ATOM 627 O O . SER A 1 88 ? -7.390 17.981 22.993 1.00 29.20 88 SER A O 1
ATOM 630 N N . GLY A 1 89 ? -8.183 15.910 22.689 1.00 23.48 89 GLY A N 1
ATOM 631 C CA . GLY A 1 89 ? -8.758 16.231 21.392 1.00 24.80 89 GLY A CA 1
ATOM 632 C C . GLY A 1 89 ? -9.948 17.175 21.495 1.00 19.85 89 GLY A C 1
ATOM 633 O O . GLY A 1 89 ? -10.008 18.186 20.801 1.00 25.10 89 GLY A O 1
ATOM 634 N N . GLU A 1 90 ? -10.899 16.828 22.360 1.00 21.03 90 GLU A N 1
ATOM 635 C CA . GLU A 1 90 ? -12.105 17.636 22.623 1.00 25.02 90 GLU A CA 1
ATOM 636 C C . GLU A 1 90 ? -11.826 19.130 22.910 1.00 27.13 90 GLU A C 1
ATOM 637 O O . GLU A 1 90 ? -12.547 20.008 22.445 1.00 22.62 90 GLU A O 1
ATOM 643 N N . ILE A 1 91 ? -10.742 19.404 23.651 1.00 25.81 91 ILE A N 1
ATOM 644 C CA . ILE A 1 91 ? -10.394 20.764 24.078 1.00 26.26 91 ILE A CA 1
ATOM 645 C C . ILE A 1 91 ? -9.918 21.705 22.971 1.00 26.66 91 ILE A C 1
ATOM 646 O O . ILE A 1 91 ? -10.058 22.933 23.059 1.00 26.28 91 ILE A O 1
ATOM 651 N N . ARG A 1 92 ? -9.509 21.126 21.858 1.00 27.62 92 ARG A N 1
ATOM 652 C CA . ARG A 1 92 ? -9.016 21.934 20.778 1.00 34.02 92 ARG A CA 1
ATOM 653 C C . ARG A 1 92 ? -10.100 22.403 19.810 1.00 34.53 92 ARG A C 1
ATOM 654 O O . ARG A 1 92 ? -9.815 23.170 18.884 1.00 40.92 92 ARG A O 1
ATOM 662 N N . THR A 1 93 ? -11.345 22.031 20.059 1.00 27.75 93 THR A N 1
ATOM 663 C CA . THR A 1 93 ? -12.424 22.449 19.177 1.00 30.15 93 THR A CA 1
ATOM 664 C C . THR A 1 93 ? -12.830 23.901 19.373 1.00 35.44 93 THR A C 1
ATOM 665 O O . THR A 1 93 ? -12.516 24.530 20.403 1.00 34.02 93 THR A O 1
ATOM 669 N N . GLN A 1 94 ? -13.449 24.471 18.343 1.00 36.81 94 GLN A N 1
ATOM 670 C CA . GLN A 1 94 ? -13.829 25.880 18.385 1.00 42.17 94 GLN A CA 1
ATOM 671 C C . GLN A 1 94 ? -14.986 26.060 19.343 1.00 35.38 94 GLN A C 1
ATOM 672 O O . GLN A 1 94 ? -15.049 27.033 20.081 1.00 32.09 94 GLN A O 1
ATOM 678 N N . GLU A 1 95 ? -15.812 25.033 19.390 1.00 29.56 95 GLU A N 1
ATOM 679 C CA . GLU A 1 95 ? -16.971 24.999 20.225 1.00 30.87 95 GLU A CA 1
ATOM 680 C C . GLU A 1 95 ? -16.571 25.067 21.688 1.00 32.24 95 GLU A C 1
ATOM 681 O O . GLU A 1 95 ? -17.252 25.702 22.472 1.00 32.99 95 GLU A O 1
ATOM 687 N N . VAL A 1 96 ? -15.564 24.301 22.084 1.00 28.55 96 VAL A N 1
ATOM 688 C CA . VAL A 1 96 ? -15.103 24.362 23.461 1.00 26.78 96 VAL A CA 1
ATOM 689 C C . VAL A 1 96 ? -14.396 25.740 23.703 1.00 28.09 96 VAL A C 1
ATOM 690 O O . VAL A 1 96 ? -14.583 26.371 24.756 1.00 27.15 96 VAL A O 1
ATOM 694 N N . ALA A 1 97 ? -13.684 26.265 22.708 1.00 23.10 97 ALA A N 1
ATOM 695 C CA . ALA A 1 97 ? -13.043 27.553 22.850 1.00 24.62 97 ALA A CA 1
ATOM 696 C C . ALA A 1 97 ? -14.097 28.664 23.052 1.00 26.01 97 ALA A C 1
ATOM 697 O O . ALA A 1 97 ? -13.900 29.635 23.792 1.00 29.35 97 ALA A O 1
ATOM 699 N N . ASN A 1 98 ? -15.240 28.506 22.414 1.00 27.01 98 ASN A N 1
ATOM 700 C CA . ASN A 1 98 ? -16.292 29.493 22.521 1.00 31.58 98 ASN A CA 1
ATOM 701 C C . ASN A 1 98 ? -16.976 29.460 23.878 1.00 30.05 98 ASN A C 1
ATOM 702 O O . ASN A 1 98 ? -17.281 30.511 24.437 1.00 28.62 98 ASN A O 1
ATOM 707 N N . ALA A 1 99 ? -17.233 28.255 24.396 1.00 25.72 99 ALA A N 1
ATOM 708 C CA . ALA A 1 99 ? -17.856 28.093 25.735 1.00 25.04 99 ALA A CA 1
ATOM 709 C C . ALA A 1 99 ? -16.868 28.610 26.818 1.00 22.23 99 ALA A C 1
ATOM 710 O O . ALA A 1 99 ? -17.282 29.237 27.786 1.00 23.64 99 ALA A O 1
ATOM 712 N N . ALA A 1 100 ? -15.573 28.422 26.574 1.00 21.05 100 ALA A N 1
ATOM 713 C CA . ALA A 1 100 ? -14.516 28.862 27.468 1.00 23.15 100 ALA A CA 1
ATOM 714 C C . ALA A 1 100 ? -14.551 30.379 27.597 1.00 27.03 100 ALA A C 1
ATOM 715 O O . ALA A 1 100 ? -14.289 30.947 28.670 1.00 22.49 100 ALA A O 1
ATOM 717 N N . SER A 1 101 ? -14.869 31.057 26.501 1.00 27.79 101 SER A N 1
ATOM 718 C CA . SER A 1 101 ? -14.956 32.516 26.554 1.00 34.37 101 SER A CA 1
ATOM 719 C C . SER A 1 101 ? -16.157 32.968 27.373 1.00 25.29 101 SER A C 1
ATOM 720 O O . SER A 1 101 ? -16.101 33.984 28.022 1.00 27.75 101 SER A O 1
ATOM 723 N N . GLN A 1 102 ? -17.260 32.237 27.291 1.00 27.55 102 GLN A N 1
ATOM 724 C CA . GLN A 1 102 ? -18.468 32.556 28.058 1.00 27.92 102 GLN A CA 1
ATOM 725 C C . GLN A 1 102 ? -18.211 32.356 29.542 1.00 27.04 102 GLN A C 1
ATOM 726 O O . GLN A 1 102 ? -18.548 33.201 30.339 1.00 25.22 102 GLN A O 1
ATOM 732 N N . VAL A 1 103 ? -17.626 31.227 29.894 1.00 22.39 103 VAL A N 1
ATOM 733 C CA . VAL A 1 103 ? -17.305 30.876 31.277 1.00 23.65 103 VAL A CA 1
ATOM 734 C C . VAL A 1 103 ? -16.343 31.894 31.952 1.00 24.19 103 VAL A C 1
ATOM 735 O O . VAL A 1 103 ? -16.539 32.323 33.115 1.00 22.40 103 VAL A O 1
ATOM 739 N N . ALA A 1 104 ? -15.356 32.333 31.177 1.00 18.76 104 ALA A N 1
ATOM 740 C CA . ALA A 1 104 ? -14.347 33.288 31.624 1.00 18.20 104 ALA A CA 1
ATOM 741 C C . ALA A 1 104 ? -14.860 34.714 31.842 1.00 15.58 104 ALA A C 1
ATOM 742 O O . ALA A 1 104 ? -14.150 35.558 32.396 1.00 20.13 104 ALA A O 1
ATOM 744 N N . ALA A 1 105 ? -16.062 35.009 31.374 1.00 17.10 105 ALA A N 1
ATOM 745 C CA . ALA A 1 105 ? -16.609 36.355 31.522 1.00 17.59 105 ALA A CA 1
ATOM 746 C C . ALA A 1 105 ? -16.969 36.716 32.985 1.00 20.61 105 ALA A C 1
ATOM 747 O O . ALA A 1 105 ? -16.897 37.876 33.368 1.00 17.33 105 ALA A O 1
ATOM 749 N N . PHE A 1 106 ? -17.278 35.703 33.798 1.00 21.36 106 PHE A N 1
ATOM 750 C CA . PHE A 1 106 ? -17.734 35.863 35.171 1.00 17.35 106 PHE A CA 1
ATOM 751 C C . PHE A 1 106 ? -16.646 35.997 36.224 1.00 16.35 106 PHE A C 1
ATOM 752 O O . PHE A 1 106 ? -15.802 35.100 36.372 1.00 16.83 106 PHE A O 1
ATOM 760 N N . PRO A 1 107 ? -16.680 37.104 37.012 1.00 17.03 107 PRO A N 1
ATOM 761 C CA . PRO A 1 107 ? -15.691 37.390 38.081 1.00 16.87 107 PRO A CA 1
ATOM 762 C C . PRO A 1 107 ? -15.548 36.256 39.142 1.00 14.74 107 PRO A C 1
ATOM 763 O O . PRO A 1 107 ? -14.420 35.880 39.517 1.00 15.34 107 PRO A O 1
ATOM 767 N N . ARG A 1 108 ? -16.685 35.703 39.627 1.00 16.59 108 ARG A N 1
ATOM 768 C CA . ARG A 1 108 ? -16.597 34.633 40.632 1.00 16.57 108 ARG A CA 1
ATOM 769 C C . ARG A 1 108 ? -16.014 33.336 40.075 1.00 18.73 108 ARG A C 1
ATOM 770 O O . ARG A 1 108 ? -15.355 32.585 40.785 1.00 18.12 108 ARG A O 1
ATOM 778 N N . VAL A 1 109 ? -16.228 33.070 38.791 1.00 15.06 109 VAL A N 1
ATOM 779 C CA . VAL A 1 109 ? -15.641 31.885 38.189 1.00 15.44 109 VAL A CA 1
ATOM 780 C C . VAL A 1 109 ? -14.124 32.055 38.064 1.00 14.93 109 VAL A C 1
ATOM 781 O O . VAL A 1 109 ? -13.363 31.131 38.351 1.00 17.10 109 VAL A O 1
ATOM 785 N N . ARG A 1 110 ? -13.655 33.235 37.646 1.00 13.71 110 ARG A N 1
ATOM 786 C CA . ARG A 1 110 ? -12.212 33.431 37.518 1.00 15.14 110 ARG A CA 1
ATOM 787 C C . ARG A 1 110 ? -11.511 33.324 38.891 1.00 13.64 110 ARG A C 1
ATOM 788 O O . ARG A 1 110 ? -10.420 32.814 38.988 1.00 13.15 110 ARG A O 1
ATOM 796 N N . GLU A 1 111 ? -12.164 33.790 39.945 1.00 16.06 111 GLU A N 1
ATOM 797 C CA . GLU A 1 111 ? -11.601 33.714 41.301 1.00 17.65 111 GLU A CA 1
ATOM 798 C C . GLU A 1 111 ? -11.571 32.272 41.795 1.00 17.86 111 GLU A C 1
ATOM 799 O O . GLU A 1 111 ? -10.619 31.854 42.473 1.00 16.10 111 GLU A O 1
ATOM 805 N N . ALA A 1 112 ? -12.607 31.511 41.466 1.00 14.65 112 ALA A N 1
ATOM 806 C CA . ALA A 1 112 ? -12.656 30.100 41.831 1.00 17.94 112 ALA A CA 1
ATOM 807 C C . ALA A 1 112 ? -11.528 29.346 41.103 1.00 15.48 112 ALA A C 1
ATOM 808 O O . ALA A 1 112 ? -10.824 28.518 41.679 1.00 18.13 112 ALA A O 1
ATOM 810 N N . LEU A 1 113 ? -11.313 29.651 39.825 1.00 16.34 113 LEU A N 1
ATOM 811 C CA . LEU A 1 113 ? -10.212 28.994 39.083 1.00 19.17 113 LEU A CA 1
ATOM 812 C C . LEU A 1 113 ? -8.824 29.449 39.603 1.00 14.98 113 LEU A C 1
ATOM 813 O O . LEU A 1 113 ? -7.844 28.725 39.476 1.00 15.88 113 LEU A O 1
ATOM 818 N N . LEU A 1 114 ? -8.740 30.668 40.133 1.00 14.77 114 LEU A N 1
ATOM 819 C CA . LEU A 1 114 ? -7.479 31.128 40.674 1.00 16.84 114 LEU A CA 1
ATOM 820 C C . LEU A 1 114 ? -7.151 30.199 41.872 1.00 17.07 114 LEU A C 1
ATOM 821 O O . LEU A 1 114 ? -6.031 29.719 42.001 1.00 18.68 114 LEU A O 1
ATOM 826 N N . ARG A 1 115 ? -8.133 29.945 42.725 1.00 17.08 115 ARG A N 1
ATOM 827 C CA . ARG A 1 115 ? -7.911 29.062 43.872 1.00 21.28 115 ARG A CA 1
ATOM 828 C C . ARG A 1 115 ? -7.611 27.656 43.419 1.00 19.21 115 ARG A C 1
ATOM 829 O O . ARG A 1 115 ? -6.759 26.982 44.007 1.00 15.22 115 ARG A O 1
ATOM 837 N N . ARG A 1 116 ? -8.354 27.175 42.429 1.00 18.19 116 ARG A N 1
ATOM 838 C CA . ARG A 1 116 ? -8.141 25.820 41.903 1.00 16.68 116 ARG A CA 1
ATOM 839 C C . ARG A 1 116 ? -6.712 25.603 41.310 1.00 17.06 116 ARG A C 1
ATOM 840 O O . ARG A 1 116 ? -6.100 24.534 41.496 1.00 17.69 116 ARG A O 1
ATOM 848 N N . GLN A 1 117 ? -6.172 26.598 40.612 1.00 14.52 117 GLN A N 1
ATOM 849 C CA . GLN A 1 117 ? -4.832 26.499 40.039 1.00 15.98 117 GLN A CA 1
ATOM 850 C C . GLN A 1 117 ? -3.727 26.535 41.155 1.00 16.02 117 GLN A C 1
ATOM 851 O O . GLN A 1 117 ? -2.737 25.833 41.065 1.00 17.80 117 GLN A O 1
ATOM 857 N N . ARG A 1 118 ? -3.913 27.346 42.208 1.00 18.09 118 ARG A N 1
ATOM 858 C CA . ARG A 1 118 ? -2.929 27.394 43.301 1.00 16.18 118 ARG A CA 1
ATOM 859 C C . ARG A 1 118 ? -2.877 26.042 44.014 1.00 17.26 118 ARG A C 1
ATOM 860 O O . ARG A 1 118 ? -1.816 25.648 44.549 1.00 19.35 118 ARG A O 1
ATOM 868 N N . ALA A 1 119 ? -3.998 25.303 43.962 1.00 18.06 119 ALA A N 1
ATOM 869 C CA . ALA A 1 119 ? -4.059 23.945 44.542 1.00 20.12 119 ALA A CA 1
ATOM 870 C C . ALA A 1 119 ? -3.211 22.871 43.842 1.00 22.07 119 ALA A C 1
ATOM 871 O O . ALA A 1 119 ? -3.114 21.757 44.319 1.00 25.40 119 ALA A O 1
ATOM 873 N N . PHE A 1 120 ? -2.603 23.179 42.698 1.00 20.04 120 PHE A N 1
ATOM 874 C CA . PHE A 1 120 ? -1.739 22.218 42.017 1.00 20.05 120 PHE A CA 1
ATOM 875 C C . PHE A 1 120 ? -0.338 22.177 42.630 1.00 18.00 120 PHE A C 1
ATOM 876 O O . PHE A 1 120 ? 0.482 21.301 42.279 1.00 19.24 120 PHE A O 1
ATOM 884 N N . ARG A 1 121 ? -0.031 23.201 43.437 1.00 18.09 121 ARG A N 1
ATOM 885 C CA . ARG A 1 121 ? 1.292 23.314 44.061 1.00 19.73 121 ARG A CA 1
ATOM 886 C C . ARG A 1 121 ? 1.431 22.253 45.145 1.00 17.90 121 ARG A C 1
ATOM 887 O O . ARG A 1 121 ? 0.976 22.452 46.245 1.00 22.44 121 ARG A O 1
ATOM 895 N N . GLU A 1 122 ? 2.079 21.149 44.801 1.00 22.69 122 GLU A N 1
ATOM 896 C CA . GLU A 1 122 ? 2.314 19.990 45.677 1.00 29.85 122 GLU A CA 1
ATOM 897 C C . GLU A 1 122 ? 3.769 19.491 45.408 1.00 27.26 122 GLU A C 1
ATOM 898 O O . GLU A 1 122 ? 4.359 19.717 44.359 1.00 25.04 122 GLU A O 1
ATOM 904 N N . LEU A 1 123 ? 4.198 18.502 46.226 1.00 2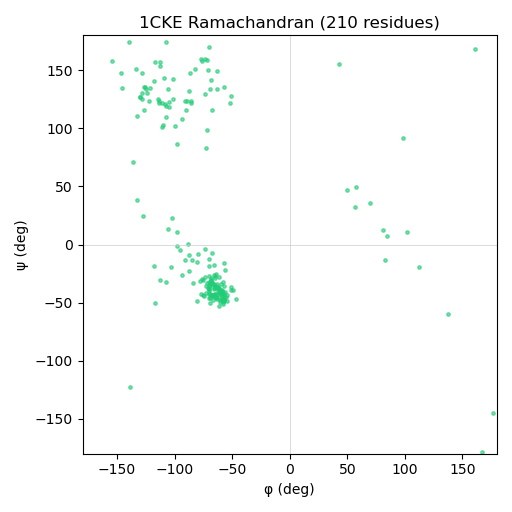7.16 123 LEU A N 1
ATOM 905 C CA . LEU A 1 123 ? 5.523 17.914 46.045 1.00 30.98 123 LEU A CA 1
ATOM 906 C C . LEU A 1 123 ? 5.479 16.861 44.956 1.00 27.83 123 LEU A C 1
ATOM 907 O O . LEU A 1 123 ? 4.480 16.188 44.784 1.00 35.45 123 LEU A O 1
ATOM 912 N N . PRO A 1 124 ? 6.594 16.647 44.243 1.00 25.10 124 PRO A N 1
ATOM 913 C CA . PRO A 1 124 ? 7.844 17.368 44.548 1.00 24.65 124 PRO A CA 1
ATOM 914 C C . PRO A 1 124 ? 7.958 18.800 44.029 1.00 30.80 124 PRO A C 1
ATOM 915 O O . PRO A 1 124 ? 8.940 19.462 44.318 1.00 29.65 124 PRO A O 1
ATOM 919 N N . GLY A 1 125 ? 7.030 19.253 43.208 1.00 23.66 125 GLY A N 1
ATOM 920 C CA . GLY A 1 125 ? 7.129 20.593 42.688 1.00 19.93 125 GLY A CA 1
ATOM 921 C C . GLY A 1 125 ? 6.135 20.668 41.570 1.00 20.88 125 GLY A C 1
ATOM 922 O O . GLY A 1 125 ? 5.481 19.666 41.216 1.00 17.82 125 GLY A O 1
ATOM 923 N N . LEU A 1 126 ? 6.126 21.849 40.964 1.00 20.61 126 LEU A N 1
ATOM 924 C CA . LEU A 1 126 ? 5.207 22.188 39.877 1.00 20.95 126 LEU A CA 1
ATOM 925 C C . LEU A 1 126 ? 5.803 23.122 38.799 1.00 19.03 126 LEU A C 1
ATOM 926 O O . LEU A 1 126 ? 6.458 24.132 39.123 1.00 18.75 126 LEU A O 1
ATOM 931 N N . ILE A 1 127 ? 5.558 22.778 37.525 1.00 20.38 127 ILE A N 1
ATOM 932 C CA . ILE A 1 127 ? 5.924 23.630 36.378 1.00 17.77 127 ILE A CA 1
ATOM 933 C C . ILE A 1 127 ? 4.548 24.216 35.950 1.00 17.64 127 ILE A C 1
ATOM 934 O O . ILE A 1 127 ? 3.556 23.459 35.748 1.00 16.96 127 ILE A O 1
ATOM 939 N N . ALA A 1 128 ? 4.448 25.554 35.943 1.00 15.02 128 ALA A N 1
ATOM 940 C CA . ALA A 1 128 ? 3.190 26.205 35.615 1.00 15.91 128 ALA A CA 1
ATOM 941 C C . ALA A 1 128 ? 3.366 27.157 34.414 1.00 17.20 128 ALA A C 1
ATOM 942 O O . ALA A 1 128 ? 4.244 28.036 34.430 1.00 17.95 128 ALA A O 1
ATOM 944 N N . ASP A 1 129 ? 2.576 26.952 33.360 1.00 16.58 129 ASP A N 1
ATOM 945 C CA . ASP A 1 129 ? 2.690 27.848 32.233 1.00 20.44 129 ASP A CA 1
ATOM 946 C C . ASP A 1 129 ? 1.457 28.651 31.897 1.00 13.75 129 ASP A C 1
ATOM 947 O O . ASP A 1 129 ? 0.340 28.194 32.060 1.00 16.54 129 ASP A O 1
ATOM 952 N N . GLY A 1 130 ? 1.693 29.910 31.535 1.00 14.52 130 GLY A N 1
ATOM 953 C CA . GLY A 1 130 ? 0.610 30.798 31.193 1.00 17.42 130 GLY A CA 1
ATOM 954 C C . GLY A 1 130 ? 1.067 32.213 30.886 1.00 16.46 130 GLY A C 1
ATOM 955 O O . GLY A 1 130 ? 2.129 32.395 30.245 1.00 17.58 130 GLY A O 1
ATOM 956 N N . ARG A 1 131 ? 0.230 33.194 31.265 1.00 16.09 131 ARG A N 1
ATOM 957 C CA . ARG A 1 131 ? 0.481 34.624 31.013 1.00 25.98 131 ARG A CA 1
ATOM 958 C C . ARG A 1 131 ? 0.736 35.451 32.270 1.00 25.01 131 ARG A C 1
ATOM 959 O O . ARG A 1 131 ? 1.547 36.421 32.220 1.00 20.44 131 ARG A O 1
ATOM 967 N N . ASP A 1 132 ? 0.119 35.028 33.385 1.00 16.74 132 ASP A N 1
ATOM 968 C CA . ASP A 1 132 ? 0.287 35.758 34.638 1.00 19.57 132 ASP A CA 1
ATOM 969 C C . ASP A 1 132 ? 0.596 34.802 35.809 1.00 19.29 132 ASP A C 1
ATOM 970 O O . ASP A 1 132 ? 0.160 35.003 36.971 1.00 14.55 132 ASP A O 1
ATOM 975 N N . MET A 1 133 ? 1.402 33.793 35.493 1.00 17.67 133 MET A N 1
ATOM 976 C CA . MET A 1 133 ? 1.790 32.779 36.469 1.00 19.29 133 MET A CA 1
ATOM 977 C C . MET A 1 133 ? 2.716 33.357 37.538 1.00 20.80 133 MET A C 1
ATOM 978 O O . MET A 1 133 ? 2.450 33.215 38.756 1.00 20.95 133 MET A O 1
ATOM 983 N N . GLY A 1 134 ? 3.712 34.111 37.120 1.00 15.46 134 GLY A N 1
ATOM 984 C CA . GLY A 1 134 ? 4.637 34.624 38.094 1.00 17.28 134 GLY A CA 1
ATOM 985 C C . GLY A 1 134 ? 4.207 35.922 38.700 1.00 20.61 134 GLY A C 1
ATOM 986 O O . GLY A 1 134 ? 4.845 36.331 39.660 1.00 22.10 134 GLY A O 1
ATOM 987 N N . THR A 1 135 ? 3.157 36.567 38.186 1.00 19.37 135 THR A N 1
ATOM 988 C CA . THR A 1 135 ? 2.773 37.866 38.729 1.00 20.33 135 THR A CA 1
ATOM 989 C C . THR A 1 135 ? 1.526 37.820 39.545 1.00 23.84 135 THR A C 1
ATOM 990 O O . THR A 1 135 ? 1.370 38.593 40.469 1.00 29.02 135 THR A O 1
ATOM 994 N N . VAL A 1 136 ? 0.613 36.931 39.192 1.00 21.17 136 VAL A N 1
ATOM 995 C CA . VAL A 1 136 ? -0.673 36.819 39.874 1.00 19.57 136 VAL A CA 1
ATOM 996 C C . VAL A 1 136 ? -0.957 35.496 40.604 1.00 23.53 136 VAL A C 1
ATOM 997 O O . VAL A 1 136 ? -1.387 35.491 41.781 1.00 22.79 136 VAL A O 1
ATOM 1001 N N . VAL A 1 137 ? -0.765 34.368 39.922 1.00 16.95 137 VAL A N 1
ATOM 1002 C CA . VAL A 1 137 ? -1.074 33.111 40.524 1.00 15.25 137 VAL A CA 1
ATOM 1003 C C . VAL A 1 137 ? -0.057 32.664 41.565 1.00 17.93 137 VAL A C 1
ATOM 1004 O O . VAL A 1 137 ? -0.452 32.275 42.654 1.00 16.51 137 VAL A O 1
ATOM 1008 N N . PHE A 1 138 ? 1.240 32.808 41.277 1.00 14.99 138 PHE A N 1
ATOM 1009 C CA . PHE A 1 138 ? 2.293 32.363 42.196 1.00 16.56 138 PHE A CA 1
ATOM 1010 C C . PHE A 1 138 ? 3.359 33.447 42.265 1.00 16.02 138 PHE A C 1
ATOM 1011 O O . PHE A 1 138 ? 4.486 33.270 41.753 1.00 15.63 138 PHE A O 1
ATOM 1019 N N . PRO A 1 139 ? 3.038 34.586 42.913 1.00 16.71 139 PRO A N 1
ATOM 1020 C CA . PRO A 1 139 ? 3.961 35.720 43.048 1.00 18.90 139 PRO A CA 1
ATOM 1021 C C . PRO A 1 139 ? 5.185 35.423 43.897 1.00 18.12 139 PRO A C 1
ATOM 1022 O O . PRO A 1 139 ? 6.214 36.063 43.749 1.00 19.00 139 PRO A O 1
ATOM 1026 N N . ASP A 1 140 ? 5.110 34.365 44.688 1.00 17.18 140 ASP A N 1
ATOM 1027 C CA . ASP A 1 140 ? 6.212 33.975 45.525 1.00 22.06 140 ASP A CA 1
ATOM 1028 C C . ASP A 1 140 ? 7.063 32.862 44.927 1.00 22.51 140 ASP A C 1
ATOM 1029 O O . ASP A 1 140 ? 7.945 32.332 45.610 1.00 19.48 140 ASP A O 1
ATOM 1034 N N . ALA A 1 141 ? 6.866 32.514 43.655 1.00 19.91 141 ALA A N 1
ATOM 1035 C CA . ALA A 1 141 ? 7.651 31.422 43.081 1.00 15.83 141 ALA A CA 1
ATOM 1036 C C . ALA A 1 141 ? 9.157 31.633 43.156 1.00 14.52 141 ALA A C 1
ATOM 1037 O O . ALA A 1 141 ? 9.640 32.737 42.898 1.00 17.43 141 ALA A O 1
ATOM 1039 N N . PRO A 1 142 ? 9.920 30.590 43.544 1.00 18.59 142 PRO A N 1
ATOM 1040 C CA . PRO A 1 142 ? 11.367 30.705 43.631 1.00 18.75 142 PRO A CA 1
ATOM 1041 C C . PRO A 1 142 ? 12.042 30.858 42.234 1.00 24.17 142 PRO A C 1
ATOM 1042 O O . PRO A 1 142 ? 13.096 31.498 42.128 1.00 25.13 142 PRO A O 1
ATOM 1046 N N . VAL A 1 143 ? 11.465 30.285 41.170 1.00 17.89 143 VAL A N 1
ATOM 1047 C CA . VAL A 1 143 ? 12.088 30.417 39.835 1.00 17.33 143 VAL A CA 1
ATOM 1048 C C . VAL A 1 143 ? 10.998 30.916 38.893 1.00 18.25 143 VAL A C 1
ATOM 1049 O O . VAL A 1 143 ? 9.910 30.368 38.856 1.00 17.48 143 VAL A O 1
ATOM 1053 N N . LYS A 1 144 ? 11.284 32.023 38.218 1.00 16.24 144 LYS A N 1
ATOM 1054 C CA . LYS A 1 144 ? 10.342 32.675 37.318 1.00 16.91 144 LYS A CA 1
ATOM 1055 C C . LYS A 1 144 ? 11.059 32.926 36.023 1.00 16.49 144 LYS A C 1
ATOM 1056 O O . LYS A 1 144 ? 12.096 33.519 36.029 1.00 14.71 144 LYS A O 1
ATOM 1062 N N . ILE A 1 145 ? 10.472 32.468 34.920 1.00 15.84 145 ILE A N 1
ATOM 1063 C CA . ILE A 1 145 ? 11.056 32.631 33.584 1.00 15.90 145 ILE A CA 1
ATOM 1064 C C . ILE A 1 145 ? 10.030 33.322 32.661 1.00 16.41 145 ILE A C 1
ATOM 1065 O O . ILE A 1 145 ? 8.817 32.985 32.672 1.00 17.69 145 ILE A O 1
ATOM 1070 N N . PHE A 1 146 ? 10.500 34.329 31.924 1.00 17.51 146 PHE A N 1
ATOM 1071 C CA . PHE A 1 146 ? 9.649 34.985 30.953 1.00 18.30 146 PHE A CA 1
ATOM 1072 C C . PHE A 1 146 ? 10.298 34.651 29.570 1.00 21.93 146 PHE A C 1
ATOM 1073 O O . PHE A 1 146 ? 11.489 34.901 29.362 1.00 17.97 146 PHE A O 1
ATOM 1081 N N . LEU A 1 147 ? 9.497 34.078 28.673 1.00 19.20 147 LEU A N 1
ATOM 1082 C CA . LEU A 1 147 ? 9.953 33.642 27.380 1.00 19.97 147 LEU A CA 1
ATOM 1083 C C . LEU A 1 147 ? 9.432 34.574 26.318 1.00 21.93 147 LEU A C 1
ATOM 1084 O O . LEU A 1 147 ? 8.230 34.777 26.161 1.00 24.93 147 LEU A O 1
ATOM 1089 N N . ASP A 1 148 ? 10.361 35.190 25.630 1.00 23.69 148 ASP A N 1
ATOM 1090 C CA . ASP A 1 148 ? 10.009 36.085 24.562 1.00 32.75 148 ASP A CA 1
ATOM 1091 C C . ASP A 1 148 ? 10.454 35.475 23.234 1.00 28.86 148 ASP A C 1
ATOM 1092 O O . ASP A 1 148 ? 11.332 34.600 23.195 1.00 31.30 148 ASP A O 1
ATOM 1097 N N . ALA A 1 149 ? 9.821 35.905 22.153 1.00 27.50 149 ALA A N 1
ATOM 1098 C CA . ALA A 1 149 ? 10.207 35.424 20.815 1.00 26.58 149 ALA A CA 1
ATOM 1099 C C . ALA A 1 149 ? 9.807 36.477 19.773 1.00 28.03 149 ALA A C 1
ATOM 1100 O O . ALA A 1 149 ? 8.908 37.345 20.018 1.00 25.43 149 ALA A O 1
ATOM 1102 N N . SER A 1 150 ? 10.491 36.402 18.625 1.00 27.46 150 SER A N 1
ATOM 1103 C CA . SER A 1 150 ? 10.232 37.311 17.502 1.00 28.65 150 SER A CA 1
ATOM 1104 C C . SER A 1 150 ? 8.892 36.956 16.868 1.00 23.55 150 SER A C 1
ATOM 1105 O O . SER A 1 150 ? 8.437 35.816 16.948 1.00 21.17 150 SER A O 1
ATOM 1108 N N . SER A 1 151 ? 8.320 37.920 16.157 1.00 24.63 151 SER A N 1
ATOM 1109 C CA . SER A 1 151 ? 7.048 37.683 15.457 1.00 30.22 151 SER A CA 1
ATOM 1110 C C . SER A 1 151 ? 7.136 36.499 14.481 1.00 23.64 151 SER A C 1
ATOM 1111 O O . SER A 1 151 ? 6.244 35.686 14.411 1.00 27.61 151 SER A O 1
ATOM 1114 N N . GLU A 1 152 ? 8.222 36.408 13.733 1.00 21.17 152 GLU A N 1
ATOM 1115 C CA . GLU A 1 152 ? 8.408 35.303 12.804 1.00 20.22 152 GLU A CA 1
ATOM 1116 C C . GLU A 1 152 ? 8.384 33.962 13.501 1.00 21.63 152 GLU A C 1
ATOM 1117 O O . GLU A 1 152 ? 7.805 33.009 12.976 1.00 21.55 152 GLU A O 1
ATOM 1123 N N . GLU A 1 153 ? 9.124 33.830 14.598 1.00 19.12 153 GLU A N 1
ATOM 1124 C CA . GLU A 1 153 ? 9.137 32.586 15.386 1.00 22.83 153 GLU A CA 1
ATOM 1125 C C . GLU A 1 153 ? 7.691 32.253 15.828 1.00 21.67 153 GLU A C 1
ATOM 1126 O O . GLU A 1 153 ? 7.269 31.104 15.799 1.00 18.49 153 GLU A O 1
ATOM 1132 N N . ARG A 1 154 ? 6.994 33.272 16.338 1.00 20.31 154 ARG A N 1
ATOM 1133 C CA . ARG A 1 154 ? 5.638 33.112 16.806 1.00 20.48 154 ARG A CA 1
ATOM 1134 C C . ARG A 1 154 ? 4.701 32.798 15.637 1.00 19.12 154 ARG A C 1
ATOM 1135 O O . ARG A 1 154 ? 3.840 31.918 15.767 1.00 20.58 154 ARG A O 1
ATOM 1143 N N . ALA A 1 155 ? 4.856 33.499 14.512 1.00 19.37 155 ALA A N 1
ATOM 1144 C CA . ALA A 1 155 ? 4.004 33.212 13.357 1.00 20.33 155 ALA A CA 1
ATOM 1145 C C . ALA A 1 155 ? 4.239 31.725 12.890 1.00 22.07 155 ALA A C 1
ATOM 1146 O O . ALA A 1 155 ? 3.282 30.994 12.617 1.00 25.35 155 ALA A O 1
ATOM 1148 N N . HIS A 1 156 ? 5.484 31.240 12.871 1.00 18.24 156 HIS A N 1
ATOM 1149 C CA . HIS A 1 156 ? 5.737 29.872 12.454 1.00 18.19 156 HIS A CA 1
ATOM 1150 C C . HIS A 1 156 ? 5.085 28.846 13.368 1.00 21.95 156 HIS A C 1
ATOM 1151 O O . HIS A 1 156 ? 4.529 27.800 12.927 1.00 19.53 156 HIS A O 1
ATOM 1158 N N . ARG A 1 157 ? 5.191 29.086 14.662 1.00 22.75 157 ARG A N 1
ATOM 1159 C CA . ARG A 1 157 ? 4.600 28.151 15.624 1.00 26.23 157 ARG A CA 1
ATOM 1160 C C . ARG A 1 157 ? 3.053 28.048 15.454 1.00 25.07 157 ARG A C 1
ATOM 1161 O O . ARG A 1 157 ? 2.472 26.954 15.508 1.00 22.97 157 ARG A O 1
ATOM 1169 N N . ARG A 1 158 ? 2.417 29.179 15.168 1.00 25.03 158 ARG A N 1
ATOM 1170 C CA . ARG A 1 158 ? 0.976 29.220 14.953 1.00 31.21 158 ARG A CA 1
ATOM 1171 C C . ARG A 1 158 ? 0.584 28.444 13.687 1.00 30.86 158 ARG A C 1
ATOM 1172 O O . ARG A 1 158 ? -0.482 27.789 13.653 1.00 28.66 158 ARG A O 1
ATOM 1180 N N . MET A 1 159 ? 1.359 28.658 12.618 1.00 27.05 159 MET A N 1
ATOM 1181 C CA . MET A 1 159 ? 1.168 27.956 11.352 1.00 29.15 159 MET A CA 1
ATOM 1182 C C . MET A 1 159 ? 1.237 26.434 11.579 1.00 32.21 159 MET A C 1
ATOM 1183 O O . MET A 1 159 ? 0.362 25.711 11.104 1.00 36.65 159 MET A O 1
ATOM 1188 N N . LEU A 1 160 ? 2.206 25.916 12.339 1.00 30.80 160 LEU A N 1
ATOM 1189 C CA . LEU A 1 160 ? 2.187 24.461 12.563 1.00 35.12 160 LEU A CA 1
ATOM 1190 C C . LEU A 1 160 ? 1.015 24.026 13.440 1.00 39.21 160 LEU A C 1
ATOM 1191 O O . LEU A 1 160 ? 0.510 22.925 13.299 1.00 38.42 160 LEU A O 1
ATOM 1196 N N . GLN A 1 161 ? 0.619 24.870 14.387 1.00 45.93 161 GLN A N 1
ATOM 1197 C CA . GLN A 1 161 ? -0.480 24.569 15.311 1.00 53.75 161 GLN A CA 1
ATOM 1198 C C . GLN A 1 161 ? -1.810 24.381 14.610 1.00 51.11 161 GLN A C 1
ATOM 1199 O O . GLN A 1 161 ? -2.598 23.493 14.989 1.00 49.13 161 GLN A O 1
ATOM 1205 N N . LEU A 1 162 ? -2.051 25.231 13.609 1.00 48.02 162 LEU A N 1
ATOM 1206 C CA . LEU A 1 162 ? -3.271 25.202 12.809 1.00 47.44 162 LEU A CA 1
ATOM 1207 C C . LEU A 1 162 ? -3.247 24.056 11.779 1.00 46.92 162 LEU A C 1
ATOM 1208 O O . LEU A 1 162 ? -4.278 23.369 11.598 1.00 41.27 162 LEU A O 1
ATOM 1213 N N . GLN A 1 163 ? -2.094 23.856 11.111 1.00 43.16 163 GLN A N 1
ATOM 1214 C CA . GLN A 1 163 ? -1.958 22.772 10.126 1.00 45.74 163 GLN A CA 1
ATOM 1215 C C . GLN A 1 163 ? -2.422 21.488 10.798 1.00 47.84 163 GLN A C 1
ATOM 1216 O O . GLN A 1 163 ? -3.051 20.649 10.159 1.00 45.71 163 GLN A O 1
ATOM 1222 N 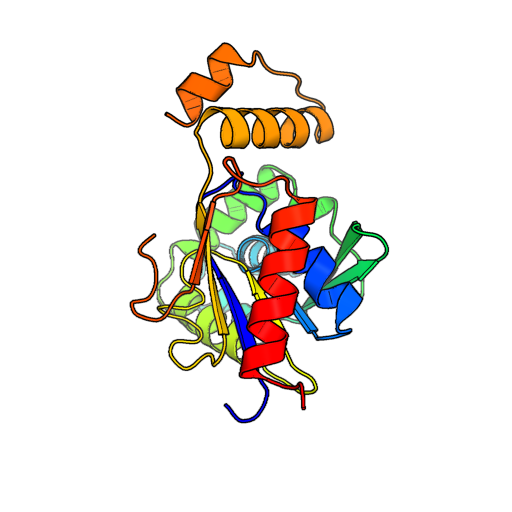N . VAL A 1 164 ? -2.119 21.362 12.094 1.00 48.03 164 VAL A N 1
ATOM 1223 C CA . VAL A 1 164 ? -2.499 20.200 12.899 1.00 53.70 164 VAL A CA 1
ATOM 1224 C C . VAL A 1 164 ? -4.024 19.991 12.875 1.00 52.71 164 VAL A C 1
ATOM 1225 O O . VAL A 1 164 ? -4.498 18.878 12.654 1.00 54.71 164 VAL A O 1
ATOM 1229 N N . LYS A 1 165 ? -4.784 21.060 13.079 1.00 52.91 165 LYS A N 1
ATOM 1230 C CA . LYS A 1 165 ? -6.241 20.965 13.059 1.00 57.53 165 LYS A CA 1
ATOM 1231 C C . LYS A 1 165 ? -6.739 20.801 11.611 1.00 53.94 165 LYS A C 1
ATOM 1232 O O . LYS A 1 165 ? -7.926 20.597 11.362 1.00 52.91 165 LYS A O 1
ATOM 1238 N N . GLY A 1 166 ? -5.811 20.848 10.668 1.00 46.76 166 GLY A N 1
ATOM 1239 C CA . GLY A 1 166 ? -6.180 20.665 9.288 1.00 45.77 166 GLY A CA 1
ATOM 1240 C C . GLY A 1 166 ? -6.043 21.882 8.404 1.00 45.81 166 GLY A C 1
ATOM 1241 O O . GLY A 1 166 ? -5.924 21.722 7.202 1.00 49.03 166 GLY A O 1
ATOM 1242 N N . PHE A 1 167 ? -5.992 23.079 8.987 1.00 44.44 167 PHE A N 1
ATOM 1243 C CA . PHE A 1 167 ? -5.894 24.334 8.222 1.00 44.84 167 PHE A CA 1
ATOM 1244 C C . PHE A 1 167 ? -4.474 24.823 7.920 1.00 46.21 167 PHE A C 1
ATOM 1245 O O . PHE A 1 167 ? -3.699 25.125 8.832 1.00 45.89 167 PHE A O 1
ATOM 1253 N N . SER A 1 168 ? -4.117 24.859 6.649 1.00 46.20 168 SER A N 1
ATOM 1254 C CA . SER A 1 168 ? -2.809 25.338 6.303 1.00 51.66 168 SER A CA 1
ATOM 1255 C C . SER A 1 168 ? -3.072 26.736 5.844 1.00 49.68 168 SER A C 1
ATOM 1256 O O . SER A 1 168 ? -3.927 26.947 4.986 1.00 48.27 168 SER A O 1
ATOM 1259 N N . VAL A 1 169 ? -2.381 27.697 6.446 1.00 43.89 169 VAL A N 1
ATOM 1260 C CA . VAL A 1 169 ? -2.582 29.094 6.103 1.00 41.84 169 VAL A CA 1
ATOM 1261 C C . VAL A 1 169 ? -1.272 29.769 5.777 1.00 41.27 169 VAL A C 1
ATOM 1262 O O . VAL A 1 169 ? -0.237 29.440 6.361 1.00 41.14 169 VAL A O 1
ATOM 1266 N N . ASN A 1 170 ? -1.361 30.725 4.862 1.00 36.71 170 ASN A N 1
ATOM 1267 C CA . ASN A 1 170 ? -0.264 31.538 4.367 1.00 39.00 170 ASN A CA 1
ATOM 1268 C C . ASN A 1 170 ? 0.563 32.183 5.485 1.00 36.87 170 ASN A C 1
ATOM 1269 O O . ASN A 1 170 ? 0.017 32.969 6.266 1.00 32.61 170 ASN A O 1
ATOM 1274 N N . PHE A 1 171 ? 1.887 31.996 5.444 1.00 29.96 171 PHE A N 1
ATOM 1275 C CA . PHE A 1 171 ? 2.777 32.548 6.456 1.00 30.41 171 PHE A CA 1
ATOM 1276 C C . PHE A 1 171 ? 2.655 34.061 6.576 1.00 35.50 171 PHE A C 1
ATOM 1277 O O . PHE A 1 171 ? 2.611 34.614 7.668 1.00 36.20 171 PHE A O 1
ATOM 1285 N N . GLU A 1 172 ? 2.676 34.740 5.448 1.00 44.59 172 GLU A N 1
ATOM 1286 C CA . GLU A 1 172 ? 2.518 36.189 5.420 1.00 50.36 172 GLU A CA 1
ATOM 1287 C C . GLU A 1 172 ? 1.212 36.594 6.155 1.00 46.32 172 GLU A C 1
ATOM 1288 O O . GLU A 1 172 ? 1.184 37.529 6.951 1.00 42.54 172 GLU A O 1
ATOM 1294 N N . ARG A 1 173 ? 0.131 35.859 5.900 1.00 43.10 173 ARG A N 1
ATOM 1295 C CA . ARG A 1 173 ? -1.174 36.153 6.512 1.00 36.67 173 ARG A CA 1
ATOM 1296 C C . ARG A 1 173 ? -1.096 36.072 8.031 1.00 40.71 173 ARG A C 1
ATOM 1297 O O . ARG A 1 173 ? -1.607 36.946 8.733 1.00 35.22 173 ARG A O 1
ATOM 1305 N N . LEU A 1 174 ? -0.402 35.049 8.526 1.00 39.11 174 LEU A N 1
ATOM 1306 C CA . LEU A 1 174 ? -0.272 34.855 9.957 1.00 41.69 174 LEU A CA 1
ATOM 1307 C C . LEU A 1 174 ? 0.654 35.868 10.590 1.00 40.62 174 LEU A C 1
ATOM 1308 O O . LEU A 1 174 ? 0.446 36.288 11.736 1.00 43.15 174 LEU A O 1
ATOM 1313 N N . LEU A 1 175 ? 1.695 36.234 9.862 1.00 38.32 175 LEU A N 1
ATOM 1314 C CA . LEU A 1 175 ? 2.650 37.210 10.341 1.00 41.88 175 LEU A CA 1
ATOM 1315 C C . LEU A 1 175 ? 1.928 38.547 10.582 1.00 42.31 175 LEU A C 1
ATOM 1316 O O . LEU A 1 175 ? 2.290 39.314 11.473 1.00 43.53 175 LEU A O 1
ATOM 1321 N N . ALA A 1 176 ? 0.860 38.766 9.826 1.00 43.36 176 ALA A N 1
ATOM 1322 C CA . ALA A 1 176 ? 0.029 39.958 9.945 1.00 50.23 176 ALA A CA 1
ATOM 1323 C C . ALA A 1 176 ? -0.921 39.760 11.127 1.00 56.83 176 ALA A C 1
ATOM 1324 O O . ALA A 1 176 ? -1.061 40.622 11.974 1.00 51.13 176 ALA A O 1
ATOM 1326 N N . GLU A 1 177 ? -1.579 38.608 11.169 1.00 62.77 177 GLU A N 1
ATOM 1327 C CA . GLU A 1 177 ? -2.490 38.279 12.265 1.00 73.99 177 GLU A CA 1
ATOM 1328 C C . GLU A 1 177 ? -1.857 38.475 13.634 1.00 80.29 177 GLU A C 1
ATOM 1329 O O . GLU A 1 177 ? -2.569 38.876 14.566 1.00 89.39 177 GLU A O 1
ATOM 1335 N N . ILE A 1 178 ? -0.572 38.119 13.798 1.00 80.63 178 ILE A N 1
ATOM 1336 C CA . ILE A 1 178 ? 0.050 38.286 15.116 1.00 74.47 178 ILE A CA 1
ATOM 1337 C C . ILE A 1 178 ? 0.669 39.665 15.344 1.00 76.81 178 ILE A C 1
ATOM 1338 O O . ILE A 1 178 ? 0.850 40.072 16.486 1.00 80.21 178 ILE A O 1
ATOM 1343 N N . LYS A 1 179 ? 0.997 40.370 14.271 1.00 81.13 179 LYS A N 1
ATOM 1344 C CA . LYS A 1 179 ? 1.596 41.691 14.409 1.00 84.68 179 LYS A CA 1
ATOM 1345 C C . LYS A 1 179 ? 0.601 42.781 14.885 1.00 87.83 179 LYS A C 1
ATOM 1346 O O . LYS A 1 179 ? 1.011 43.966 14.979 1.00 88.53 179 LYS A O 1
ATOM 1352 N N . LEU A 1 193 ? 0.283 41.142 30.053 1.00 58.60 193 LEU A N 1
ATOM 1353 C CA . LEU A 1 193 ? 1.515 40.316 29.893 1.00 53.38 193 LEU A CA 1
ATOM 1354 C C . LEU A 1 193 ? 2.715 41.209 30.200 1.00 55.07 193 LEU A C 1
ATOM 1355 O O . LEU A 1 193 ? 3.196 41.965 29.342 1.00 57.89 193 LEU A O 1
ATOM 1360 N N . VAL A 1 194 ? 3.103 41.185 31.474 1.00 52.58 194 VAL A N 1
ATOM 1361 C CA . VAL A 1 194 ? 4.212 41.964 31.985 1.00 47.71 194 VAL A CA 1
ATOM 1362 C C . VAL A 1 194 ? 5.082 40.980 32.709 1.00 40.81 194 VAL A C 1
ATOM 1363 O O . VAL A 1 194 ? 4.581 40.159 33.480 1.00 38.30 194 VAL A O 1
ATOM 1367 N N . PRO A 1 195 ? 6.382 40.984 32.434 1.00 33.15 195 PRO A N 1
ATOM 1368 C CA . PRO A 1 195 ? 7.198 40.012 33.181 1.00 28.68 195 PRO A CA 1
ATOM 1369 C C . PRO A 1 195 ? 7.339 40.412 34.661 1.00 28.59 195 PRO A C 1
ATOM 1370 O O . PRO A 1 195 ? 7.279 41.592 35.019 1.00 29.44 195 PRO A O 1
ATOM 1374 N N . ALA A 1 196 ? 7.478 39.419 35.524 1.00 24.60 196 ALA A N 1
ATOM 1375 C CA . ALA A 1 196 ? 7.701 39.682 36.941 1.00 25.61 196 ALA A CA 1
ATOM 1376 C C . ALA A 1 196 ? 9.059 40.421 37.112 1.00 27.35 196 ALA A C 1
ATOM 1377 O O . ALA A 1 196 ? 10.034 40.164 36.359 1.00 22.57 196 ALA A O 1
ATOM 1379 N N . ALA A 1 197 ? 9.148 41.276 38.142 1.00 22.87 197 ALA A N 1
ATOM 1380 C CA . ALA A 1 197 ? 10.401 41.980 38.433 1.00 23.10 197 ALA A CA 1
ATOM 1381 C C . ALA A 1 197 ? 11.531 40.987 38.669 1.00 20.07 197 ALA A C 1
ATOM 1382 O O . ALA A 1 197 ? 12.667 41.226 38.311 1.00 26.06 197 ALA A O 1
ATOM 1384 N N . ASP A 1 198 ? 11.208 39.835 39.214 1.00 17.96 198 ASP A N 1
ATOM 1385 C CA . ASP A 1 198 ? 12.206 38.845 39.518 1.00 18.27 198 ASP A CA 1
ATOM 1386 C C . ASP A 1 198 ? 12.309 37.677 38.551 1.00 19.52 198 ASP A C 1
ATOM 1387 O O . ASP A 1 198 ? 12.828 36.640 38.910 1.00 19.53 198 ASP A O 1
ATOM 1392 N N . ALA A 1 199 ? 11.845 37.867 37.315 1.00 18.22 199 ALA A N 1
ATOM 1393 C CA . ALA A 1 199 ? 11.929 36.822 36.282 1.00 16.87 199 ALA A CA 1
ATOM 1394 C C . ALA A 1 199 ? 13.264 36.793 35.485 1.00 14.96 199 ALA A C 1
ATOM 1395 O O . ALA A 1 199 ? 13.911 37.840 35.276 1.00 17.76 199 ALA A O 1
ATOM 1397 N N . LEU A 1 200 ? 13.687 35.604 35.078 1.00 15.71 200 LEU A N 1
ATOM 1398 C CA . LEU A 1 200 ? 14.844 35.421 34.193 1.00 17.78 200 LEU A CA 1
ATOM 1399 C C . LEU A 1 200 ? 14.186 35.578 32.762 1.00 18.64 200 LEU A C 1
ATOM 1400 O O . LEU A 1 200 ? 13.177 34.909 32.458 1.00 16.44 200 LEU A O 1
ATOM 1405 N N . VAL A 1 201 ? 14.664 36.538 31.968 1.00 21.60 201 VAL A N 1
ATOM 1406 C CA . VAL A 1 201 ? 14.155 36.746 30.588 1.00 25.59 201 VAL A CA 1
ATOM 1407 C C . VAL A 1 201 ? 15.000 35.920 29.613 1.00 26.37 201 VAL A C 1
ATOM 1408 O O . VAL A 1 201 ? 16.221 36.024 29.614 1.00 25.34 201 VAL A O 1
ATOM 1412 N N . LEU A 1 202 ? 14.349 35.049 28.846 1.00 25.87 202 LEU A N 1
ATOM 1413 C CA . LEU A 1 202 ? 15.019 34.185 27.878 1.00 26.29 202 LEU A CA 1
ATOM 1414 C C . LEU A 1 202 ? 14.416 34.483 26.518 1.00 32.33 202 LEU A C 1
ATOM 1415 O O . LEU A 1 202 ? 13.209 34.593 26.399 1.00 28.82 202 LEU A O 1
ATOM 1420 N N . ASP A 1 203 ? 15.250 34.629 25.496 1.00 40.57 203 ASP A N 1
ATOM 1421 C CA . ASP A 1 203 ? 14.757 34.901 24.147 1.00 44.23 203 ASP A CA 1
ATOM 1422 C C . ASP A 1 203 ? 14.870 33.709 23.194 1.00 35.92 203 ASP A C 1
ATOM 1423 O O . ASP A 1 203 ? 15.964 33.327 22.765 1.00 34.43 203 ASP A O 1
ATOM 1428 N N . SER A 1 204 ? 13.704 33.173 22.866 1.00 35.66 204 SER A N 1
ATOM 1429 C CA . SER A 1 204 ? 13.497 32.035 21.972 1.00 41.57 204 SER A CA 1
ATOM 1430 C C . SER A 1 204 ? 14.085 32.195 20.531 1.00 49.65 204 SER A C 1
ATOM 1431 O O . SER A 1 204 ? 14.234 31.192 19.805 1.00 52.64 204 SER A O 1
ATOM 1434 N N . THR A 1 205 ? 14.424 33.417 20.107 1.00 49.97 205 THR A N 1
ATOM 1435 C CA . THR A 1 205 ? 14.958 33.608 18.754 1.00 51.01 205 THR A CA 1
ATOM 1436 C C . THR A 1 205 ? 16.442 33.809 18.696 1.00 55.96 205 THR A C 1
ATOM 1437 O O . THR A 1 205 ? 17.050 33.674 17.643 1.00 58.30 205 THR A O 1
ATOM 1441 N N . THR A 1 206 ? 17.023 34.188 19.821 1.00 57.42 206 THR A N 1
ATOM 1442 C CA . THR A 1 206 ? 18.459 34.347 19.873 1.00 60.34 206 THR A CA 1
ATOM 1443 C C . THR A 1 206 ? 19.006 32.931 20.149 1.00 64.29 206 THR A C 1
ATOM 1444 O O . THR A 1 206 ? 20.054 32.546 19.612 1.00 68.96 206 THR A O 1
ATOM 1448 N N . LEU A 1 207 ? 18.249 32.131 20.914 1.00 61.31 207 LEU A N 1
ATOM 1449 C CA . LEU A 1 207 ? 18.661 30.766 21.264 1.00 55.58 207 LEU A CA 1
ATOM 1450 C C . LEU A 1 207 ? 17.754 29.731 20.617 1.00 57.01 207 LEU A C 1
ATOM 1451 O O . LEU A 1 207 ? 16.598 30.040 20.304 1.00 59.09 207 LEU A O 1
ATOM 1456 N N . SER A 1 208 ? 18.269 28.518 20.382 1.00 51.44 208 SER A N 1
ATOM 1457 C CA . SER A 1 208 ? 17.434 27.470 19.802 1.00 45.17 208 SER A CA 1
ATOM 1458 C C . SER A 1 208 ? 16.566 26.980 20.947 1.00 43.60 208 SER A C 1
ATOM 1459 O O . SER A 1 208 ? 16.959 27.133 22.098 1.00 41.96 208 SER A O 1
ATOM 1462 N N . ILE A 1 209 ? 15.446 26.332 20.639 1.00 39.50 209 ILE A N 1
ATOM 1463 C CA . ILE A 1 209 ? 14.554 25.813 21.674 1.00 40.25 209 ILE A CA 1
ATOM 1464 C C . ILE A 1 209 ? 15.324 24.820 22.547 1.00 39.37 209 ILE A C 1
ATOM 1465 O O . ILE A 1 209 ? 15.149 24.785 23.758 1.00 38.81 209 ILE A O 1
ATOM 1470 N N . GLU A 1 210 ? 16.249 24.084 21.971 1.00 38.95 210 GLU A N 1
ATOM 1471 C CA . GLU A 1 210 ? 16.993 23.159 22.796 1.00 42.61 210 GLU A CA 1
ATOM 1472 C C . GLU A 1 210 ? 17.876 23.912 23.763 1.00 39.01 210 GLU A C 1
ATOM 1473 O O . GLU A 1 210 ? 18.096 23.443 24.875 1.00 40.63 210 GLU A O 1
ATOM 1479 N N . GLN A 1 211 ? 18.360 25.081 23.342 1.00 33.53 211 GLN A N 1
ATOM 1480 C CA . GLN A 1 211 ? 19.258 25.928 24.131 1.00 36.59 211 GLN A CA 1
ATOM 1481 C C . GLN A 1 211 ? 18.508 26.641 25.228 1.00 34.37 211 GLN A C 1
ATOM 1482 O O . GLN A 1 211 ? 19.053 26.948 26.269 1.00 32.60 211 GLN A O 1
ATOM 1488 N N . VAL A 1 212 ? 17.243 26.927 24.972 1.00 33.44 212 VAL A N 1
ATOM 1489 C CA . VAL A 1 212 ? 16.389 27.579 25.958 1.00 31.08 212 VAL A CA 1
ATOM 1490 C C . VAL A 1 212 ? 16.126 26.572 27.084 1.00 28.58 212 VAL A C 1
ATOM 1491 O O . VAL A 1 212 ? 16.326 26.901 28.243 1.00 29.81 212 VAL A O 1
ATOM 1495 N N . ILE A 1 213 ? 15.798 25.328 26.739 1.00 26.03 213 ILE A N 1
ATOM 1496 C CA . ILE A 1 213 ? 15.546 24.296 27.737 1.00 27.94 213 ILE A CA 1
ATOM 1497 C C . ILE A 1 213 ? 16.770 24.033 28.583 1.00 30.70 213 ILE A C 1
ATOM 1498 O O . ILE A 1 213 ? 16.640 23.847 29.767 1.00 26.97 213 ILE A O 1
ATOM 1503 N N . GLU A 1 214 ? 17.966 24.065 27.993 1.00 40.14 214 GLU A N 1
ATOM 1504 C CA . GLU A 1 214 ? 19.208 23.838 28.744 1.00 42.34 214 GLU A CA 1
ATOM 1505 C C . GLU A 1 214 ? 19.462 24.989 29.687 1.00 32.14 214 GLU A C 1
ATOM 1506 O O . GLU A 1 214 ? 19.815 24.799 30.845 1.00 29.78 214 GLU A O 1
ATOM 1512 N N . LYS A 1 215 ? 19.272 26.191 29.184 1.00 27.19 215 LYS A N 1
ATOM 1513 C CA . LYS A 1 215 ? 19.459 27.381 29.976 1.00 28.90 215 LYS A CA 1
ATOM 1514 C C . LYS A 1 215 ? 18.435 27.500 31.129 1.00 28.88 215 LYS A C 1
ATOM 1515 O O . LYS A 1 215 ? 18.797 27.901 32.248 1.00 25.71 215 LYS A O 1
ATOM 1521 N N . ALA A 1 216 ? 17.186 27.104 30.881 1.00 24.24 216 ALA A N 1
ATOM 1522 C CA . ALA A 1 216 ? 16.133 27.140 31.903 1.00 19.73 216 ALA A CA 1
ATOM 1523 C C . ALA A 1 216 ? 16.455 26.103 32.983 1.00 20.48 216 ALA A C 1
ATOM 1524 O O . ALA A 1 216 ? 16.342 26.382 34.191 1.00 22.30 216 ALA A O 1
ATOM 1526 N N . LEU A 1 217 ? 16.878 24.912 32.580 1.00 17.05 217 LEU A N 1
ATOM 1527 C CA . LEU A 1 217 ? 17.187 23.868 33.563 1.00 23.09 217 LEU A CA 1
ATOM 1528 C C . LEU A 1 217 ? 18.422 24.200 34.434 1.00 24.18 217 LEU A C 1
ATOM 1529 O O . LEU A 1 217 ? 18.470 23.839 35.621 1.00 26.58 217 LEU A O 1
ATOM 1534 N N . GLN A 1 218 ? 19.408 24.879 33.849 1.00 27.04 218 GLN A N 1
ATOM 1535 C CA . GLN A 1 218 ? 20.606 25.303 34.592 1.00 32.92 218 GLN A CA 1
ATOM 1536 C C . GLN A 1 218 ? 20.279 26.348 35.652 1.00 26.29 218 GLN A C 1
ATOM 1537 O O . GLN A 1 218 ? 20.777 26.247 36.750 1.00 23.04 218 GLN A O 1
ATOM 1543 N N . TYR A 1 219 ? 19.449 27.338 35.299 1.00 21.56 219 TYR A N 1
ATOM 1544 C CA . TYR A 1 219 ? 19.009 28.388 36.224 1.00 20.69 219 TYR A CA 1
ATOM 1545 C C . TYR A 1 219 ? 18.171 27.707 37.379 1.00 24.85 219 TYR A C 1
ATOM 1546 O O . TYR A 1 219 ? 18.416 27.936 38.575 1.00 21.83 219 TYR A O 1
ATOM 1555 N N . ALA A 1 220 ? 17.240 26.825 37.027 1.00 21.20 220 ALA A N 1
ATOM 1556 C CA . ALA A 1 220 ? 16.478 26.129 38.032 1.00 20.11 220 ALA A CA 1
ATOM 1557 C C . ALA A 1 220 ? 17.439 25.437 38.990 1.00 25.59 220 ALA A C 1
ATOM 1558 O O . ALA A 1 220 ? 17.239 25.494 40.191 1.00 26.23 220 ALA A O 1
ATOM 1560 N N . ARG A 1 221 ? 18.417 24.709 38.455 1.00 21.88 221 ARG A N 1
ATOM 1561 C CA . ARG A 1 221 ? 19.351 23.978 39.288 1.00 30.73 221 ARG A CA 1
ATOM 1562 C C . ARG A 1 221 ? 20.102 24.885 40.246 1.00 30.58 221 ARG A C 1
ATOM 1563 O O . ARG A 1 221 ? 20.180 24.572 41.429 1.00 31.50 221 ARG A O 1
ATOM 1571 N N . GLN A 1 222 ? 20.544 26.045 39.778 1.00 32.65 222 GLN A N 1
ATOM 1572 C CA . GLN A 1 222 ? 21.275 26.997 40.625 1.00 32.70 222 GLN A CA 1
ATOM 1573 C C . GLN A 1 222 ? 20.437 27.538 41.732 1.00 31.53 222 GLN A C 1
ATOM 1574 O O . GLN A 1 222 ? 20.937 27.908 42.769 1.00 34.14 222 GLN A O 1
ATOM 1580 N N . LYS A 1 223 ? 19.143 27.607 41.503 1.00 29.29 223 LYS A N 1
ATOM 1581 C CA . LYS A 1 223 ? 18.252 28.148 42.498 1.00 29.64 223 LYS A CA 1
ATOM 1582 C C . LYS A 1 223 ? 17.654 27.107 43.395 1.00 31.42 223 LYS A C 1
ATOM 1583 O O . LYS A 1 223 ? 17.270 27.405 44.506 1.00 32.82 223 LYS A O 1
ATOM 1589 N N . LEU A 1 224 ? 17.545 25.882 42.925 1.00 28.21 224 LEU A N 1
ATOM 1590 C CA . LEU A 1 224 ? 16.872 24.897 43.739 1.00 30.66 224 LEU A CA 1
ATOM 1591 C C . LEU A 1 224 ? 17.656 23.693 44.214 1.00 33.54 224 LEU A C 1
ATOM 1592 O O . LEU A 1 224 ? 17.184 22.986 45.093 1.00 33.54 224 LEU A O 1
ATOM 1597 N N . ALA A 1 225 ? 18.783 23.410 43.573 1.00 36.91 225 ALA A N 1
ATOM 1598 C CA . ALA A 1 225 ? 19.594 22.225 43.883 1.00 50.33 225 ALA A CA 1
ATOM 1599 C C . ALA A 1 225 ? 21.092 22.500 43.891 1.00 57.56 225 ALA A C 1
ATOM 1600 O O . ALA A 1 225 ? 21.555 23.328 44.673 1.00 59.09 225 ALA A O 1
ATOM 1602 N N . LEU A 1 226 ? 21.823 21.754 43.062 1.00 66.71 226 LEU A N 1
ATOM 1603 C CA . LEU A 1 226 ? 23.275 21.867 42.889 1.00 80.80 226 LEU A CA 1
ATOM 1604 C C . LEU A 1 226 ? 24.159 22.039 44.148 1.00 89.34 226 LEU A C 1
ATOM 1605 O O . LEU A 1 226 ? 23.725 22.573 45.184 1.00 91.60 226 LEU A O 1
ATOM 1610 N N . ALA A 1 227 ? 25.424 21.637 44.005 1.00 95.12 227 ALA A N 1
ATOM 1611 C CA . ALA A 1 227 ? 26.425 21.656 45.078 1.00 98.72 227 ALA A CA 1
ATOM 1612 C C . ALA A 1 227 ? 26.138 20.420 45.957 1.00 99.00 227 ALA A C 1
ATOM 1613 O O . ALA A 1 227 ? 26.014 19.318 45.373 1.00 98.90 227 ALA A O 1
#

Foldseek 3Di:
DPAAEAEEAEDALLCLLVLQLLVCVVVVWFEAEVVLLLLLLLVVCVVVVPDLQDLVSSLVSLLPWDWGWDHDPSDIFIAGPHDTCVPVSPDVVSVVSSVSNVVDPSSVVSNLVVRLVSADPPGYYYYYQCCCPPSCVPHQAYAYGYEDLLSSLVSVQVVVVVVVDHDDSVVSSVVPPHDGRPPYDYDYCHVDPSVRSSVVSVVVCCVRPHDD

Sequence (212 aa):
AIAPVITIDGPSGAGKGTLCKAMAEALQWHLLDSGAIYRVLALAALHHHVDVASEDALVPLASHLDVRFVSTNGNLEVILEGEDVSGEIRTQEVANAASQVAAFPRVREALLRRQRAFRELPGLIADGRDMGTVVFPDAPVKIFLDASSEERAHRRMLQLQVKGFSVNFERLLAEIKLVPAADALVLDSTTLSIEQVIEKALQYARQKLALA